Protein AF-A0A8S2WA42-F1 (afdb_monomer_lite)

Radius of gyration: 21.78 Å; chains: 1; bounding box: 53×64×50 Å

Foldseek 3Di:
DDQDLPQQWRWFKDDDPFDDWDQPPPVPASARARAETEGECEECMETEGEYQEAEYENYECYEYQYFYLDAYEYENAAEYEWEHQQKAWPCPLVNCVSNVHQLQRGQRPRYHYLHQDPPDGRYDYDDPVDWSCVSGNDDPPPVCVNGPMDGDQLRGSRHGACAVVDDCPDLFKKKKKFFDDPCRVVLVSQLQVQLVVDQKGWHGKDKDQDAPVLCCQQVNPPCVVNVRSVVGIMIMIMIDDVCSQVSSVVSSVVCCVPPVPPGDMDMDDDRVSRVSNVCSVVVVVVVVVVLVVVVVVVVVDPDDPPPDDPVNVCSVVVDPPVQPDDDDDDSVVVVVVVVVVVVVVVVVVVSVD

Structure (mmCIF, N/CA/C/O backbone):
data_AF-A0A8S2WA42-F1
#
_entry.id   AF-A0A8S2WA42-F1
#
loop_
_atom_site.group_PDB
_atom_site.id
_atom_site.type_symbol
_atom_site.label_atom_id
_atom_site.label_alt_id
_atom_site.label_comp_id
_atom_site.label_asym_id
_atom_site.label_entity_id
_atom_site.label_seq_id
_atom_site.pdbx_PDB_ins_code
_atom_site.Cartn_x
_atom_site.Cartn_y
_atom_site.Cartn_z
_atom_site.occupancy
_atom_site.B_iso_or_equiv
_atom_site.auth_seq_id
_atom_site.auth_comp_id
_atom_site.auth_asym_id
_atom_site.auth_atom_id
_atom_site.pdbx_PDB_model_num
ATOM 1 N N . MET A 1 1 ? 12.631 -15.811 -21.461 1.00 35.31 1 MET A N 1
ATOM 2 C CA . MET A 1 1 ? 12.036 -15.637 -20.107 1.00 35.31 1 MET A CA 1
ATOM 3 C C . MET A 1 1 ? 12.932 -16.311 -19.083 1.00 35.31 1 MET A C 1
ATOM 5 O O . MET A 1 1 ? 12.825 -17.511 -18.860 1.00 35.31 1 MET A O 1
ATOM 9 N N . ILE A 1 2 ? 13.858 -15.551 -18.504 1.00 36.16 2 ILE A N 1
ATOM 10 C CA . ILE A 1 2 ? 14.691 -16.031 -17.404 1.00 36.16 2 ILE A CA 1
ATOM 11 C C . ILE A 1 2 ? 13.979 -15.647 -16.111 1.00 36.16 2 ILE A C 1
ATOM 13 O O . ILE A 1 2 ? 14.028 -14.498 -15.686 1.00 36.16 2 ILE A O 1
ATOM 17 N N . VAL A 1 3 ? 13.330 -16.615 -15.476 1.00 37.03 3 VAL A N 1
ATOM 18 C CA . VAL A 1 3 ? 12.866 -16.462 -14.098 1.00 37.03 3 VAL A CA 1
ATOM 19 C C . VAL A 1 3 ? 14.087 -16.658 -13.208 1.00 37.03 3 VAL A C 1
ATOM 21 O O . VAL A 1 3 ? 14.475 -17.786 -12.916 1.00 37.03 3 VAL A O 1
ATOM 24 N N . ARG A 1 4 ? 14.752 -15.573 -12.803 1.00 41.81 4 ARG A N 1
ATOM 25 C CA . ARG A 1 4 ? 15.670 -15.653 -11.661 1.00 41.81 4 ARG A CA 1
ATOM 26 C C . ARG A 1 4 ? 14.904 -15.256 -10.417 1.00 41.81 4 ARG A C 1
ATOM 28 O O . ARG A 1 4 ? 14.792 -14.078 -10.103 1.00 41.81 4 ARG A O 1
ATOM 35 N N . ILE A 1 5 ? 14.463 -16.264 -9.672 1.00 39.56 5 ILE A N 1
ATOM 36 C CA . ILE A 1 5 ? 14.218 -16.113 -8.240 1.00 39.56 5 ILE A CA 1
ATOM 37 C C . ILE A 1 5 ? 15.584 -15.805 -7.619 1.00 39.56 5 ILE A C 1
ATOM 39 O O . ILE A 1 5 ? 16.377 -16.705 -7.339 1.00 39.56 5 ILE A O 1
ATOM 43 N N . VAL A 1 6 ? 15.930 -14.523 -7.495 1.00 36.50 6 VAL A N 1
ATOM 44 C CA . VAL A 1 6 ? 17.153 -14.139 -6.794 1.00 36.50 6 VAL A CA 1
ATOM 45 C C . VAL A 1 6 ? 16.846 -14.179 -5.311 1.00 36.50 6 VAL A C 1
ATOM 47 O O . VAL A 1 6 ? 16.187 -13.289 -4.789 1.00 36.50 6 VAL A O 1
ATOM 50 N N . ALA A 1 7 ? 17.331 -15.238 -4.660 1.00 34.00 7 ALA A N 1
ATOM 51 C CA . ALA A 1 7 ? 17.423 -15.349 -3.209 1.00 34.00 7 ALA A CA 1
ATOM 52 C C . ALA A 1 7 ? 16.147 -14.887 -2.486 1.00 34.00 7 ALA A C 1
ATOM 54 O O . ALA A 1 7 ? 16.153 -13.916 -1.737 1.00 34.00 7 ALA A O 1
ATOM 55 N N . TYR A 1 8 ? 15.068 -15.639 -2.711 1.00 39.16 8 TYR A N 1
ATOM 56 C CA . TYR A 1 8 ? 13.851 -15.631 -1.906 1.00 39.16 8 TYR A CA 1
ATOM 57 C C . TYR A 1 8 ? 12.939 -14.385 -2.025 1.00 39.16 8 TYR A C 1
ATOM 59 O O . TYR A 1 8 ? 11.779 -14.463 -1.629 1.00 39.16 8 TYR A O 1
ATOM 67 N N . SER A 1 9 ? 13.376 -13.285 -2.644 1.00 46.16 9 SER A N 1
ATOM 68 C CA . SER A 1 9 ? 12.475 -12.228 -3.123 1.00 46.16 9 SER A CA 1
ATOM 69 C C . SER A 1 9 ? 11.965 -12.631 -4.499 1.00 46.16 9 SER A C 1
ATOM 71 O O . SER A 1 9 ? 12.775 -12.827 -5.410 1.00 46.16 9 SER A O 1
ATOM 73 N N . LEU A 1 10 ? 10.652 -12.756 -4.696 1.00 52.00 10 LEU A N 1
ATOM 74 C CA . LEU A 1 10 ? 10.143 -12.941 -6.048 1.00 52.00 10 LEU A CA 1
ATOM 75 C C . LEU A 1 10 ? 10.387 -11.656 -6.854 1.00 52.00 10 LEU A C 1
ATOM 77 O O . LEU A 1 10 ? 9.650 -10.686 -6.728 1.00 52.00 10 LEU A O 1
ATOM 81 N N . VAL A 1 11 ? 11.441 -11.679 -7.667 1.00 53.75 11 VAL A N 1
ATOM 82 C CA . VAL A 1 11 ? 11.738 -10.714 -8.726 1.00 53.75 11 VAL A CA 1
ATOM 83 C C . VAL A 1 11 ? 11.508 -11.448 -10.033 1.00 53.75 11 VAL A C 1
ATOM 85 O O . VAL A 1 11 ? 12.395 -12.109 -10.569 1.00 53.75 11 VAL A O 1
ATOM 88 N N . LEU A 1 12 ? 10.279 -11.391 -10.523 1.00 54.62 12 LEU A N 1
ATOM 89 C CA . LEU A 1 12 ? 9.972 -11.891 -11.855 1.00 54.62 12 LEU A CA 1
ATOM 90 C C . LEU A 1 12 ? 10.395 -10.823 -12.874 1.00 54.62 12 LEU A C 1
ATOM 92 O O . LEU A 1 12 ? 10.088 -9.648 -12.678 1.00 54.62 12 LEU A O 1
ATOM 96 N N . TYR A 1 13 ? 11.093 -11.214 -13.945 1.00 51.69 13 TYR A N 1
ATOM 97 C CA . TYR A 1 13 ? 11.392 -10.308 -15.055 1.00 51.69 13 TYR A CA 1
ATOM 98 C C . TYR A 1 13 ? 11.460 -11.004 -16.417 1.00 51.69 13 TYR A C 1
ATOM 100 O O . TYR A 1 13 ? 11.729 -12.202 -16.523 1.00 51.69 13 TYR A O 1
ATOM 108 N N . THR A 1 14 ? 11.232 -10.230 -17.478 1.00 47.00 14 THR A N 1
ATOM 109 C CA . THR A 1 14 ? 11.401 -10.640 -18.881 1.00 47.00 14 THR A CA 1
ATOM 110 C C . THR A 1 14 ? 12.594 -9.924 -19.532 1.00 47.00 14 THR A C 1
ATOM 112 O O . THR A 1 14 ? 13.082 -8.910 -19.031 1.00 47.00 14 THR A O 1
ATOM 115 N N . GLU A 1 15 ? 13.118 -10.500 -20.620 1.00 43.81 15 GLU A N 1
ATOM 116 C CA . GLU A 1 15 ? 14.341 -10.062 -21.312 1.00 43.81 15 GLU A CA 1
ATOM 117 C C . GLU A 1 15 ? 14.133 -8.808 -22.176 1.00 43.81 15 GLU A C 1
ATOM 119 O O . GLU A 1 15 ? 13.466 -8.861 -23.207 1.00 43.81 15 GLU A O 1
ATOM 124 N N . GLY A 1 16 ? 14.825 -7.731 -21.808 1.00 48.16 16 GLY A N 1
ATOM 125 C CA . GLY A 1 16 ? 15.502 -6.847 -22.762 1.00 48.16 16 GLY A CA 1
ATOM 126 C C . GLY A 1 16 ? 17.019 -6.864 -22.513 1.00 48.16 16 GLY A C 1
ATOM 127 O O . GLY A 1 16 ? 17.498 -7.722 -21.766 1.00 48.16 16 GLY A O 1
ATOM 128 N N . GLU A 1 17 ? 17.796 -5.947 -23.113 1.00 46.78 17 GLU A N 1
ATOM 129 C CA . GLU A 1 17 ? 19.236 -5.788 -22.814 1.00 46.78 17 GLU A CA 1
ATOM 130 C C . GLU A 1 17 ? 19.432 -5.372 -21.342 1.00 46.78 17 GLU A C 1
ATOM 132 O O . GLU A 1 17 ? 19.481 -4.194 -21.000 1.00 46.78 17 GLU A O 1
ATOM 137 N N . GLN A 1 18 ? 19.509 -6.356 -20.450 1.00 51.97 18 GLN A N 1
ATOM 138 C CA . GLN A 1 18 ? 19.708 -6.173 -19.016 1.00 51.97 18 GLN A CA 1
ATOM 139 C C . GLN A 1 18 ? 21.200 -6.133 -18.708 1.00 51.97 18 GLN A C 1
ATOM 141 O O . GLN A 1 18 ? 21.892 -7.142 -18.873 1.00 51.97 18 GLN A O 1
ATOM 146 N N . ARG A 1 19 ? 21.711 -4.993 -18.227 1.00 46.75 19 ARG A N 1
ATOM 147 C CA . ARG A 1 19 ? 23.125 -4.891 -17.836 1.00 46.75 19 ARG A CA 1
ATOM 148 C C . ARG A 1 19 ? 23.352 -5.085 -16.333 1.00 46.75 19 ARG A C 1
ATOM 150 O O . ARG A 1 19 ? 24.326 -5.764 -16.001 1.00 46.75 19 ARG A O 1
ATOM 157 N N . ARG A 1 20 ? 22.505 -4.564 -15.416 1.00 50.00 20 ARG A N 1
ATOM 158 C CA . ARG A 1 20 ? 22.661 -4.753 -13.944 1.00 50.00 20 ARG A CA 1
ATOM 159 C C . ARG A 1 20 ? 21.362 -4.608 -13.116 1.00 50.00 20 ARG A C 1
ATOM 161 O O . ARG A 1 20 ? 20.963 -3.496 -12.779 1.00 50.00 20 ARG A O 1
ATOM 168 N N . LEU A 1 21 ? 20.820 -5.729 -12.626 1.00 50.81 21 LEU A N 1
ATOM 169 C CA . LEU A 1 21 ? 19.994 -5.780 -11.405 1.00 50.81 21 LEU A CA 1
ATOM 170 C C . LEU A 1 21 ? 20.924 -5.949 -10.201 1.00 50.81 21 LEU A C 1
ATOM 172 O O . LEU A 1 21 ? 21.633 -6.952 -10.090 1.00 50.81 21 LEU A O 1
ATOM 176 N N . LEU A 1 22 ? 20.963 -4.953 -9.319 1.00 48.44 22 LEU A N 1
ATOM 177 C CA . LEU A 1 22 ? 21.810 -4.994 -8.132 1.00 48.44 22 LEU A CA 1
ATOM 178 C C . LEU A 1 22 ? 20.950 -5.220 -6.901 1.00 48.44 22 LEU A C 1
ATOM 180 O O . LEU A 1 22 ? 20.253 -4.319 -6.439 1.00 48.44 22 LEU A O 1
ATOM 184 N N . PHE A 1 23 ? 21.082 -6.418 -6.349 1.00 52.69 23 PHE A N 1
ATOM 185 C CA . PHE A 1 23 ? 20.723 -6.717 -4.974 1.00 52.69 23 PHE A CA 1
ATOM 186 C C . PHE A 1 23 ? 21.987 -6.476 -4.150 1.00 52.69 23 PHE A C 1
ATOM 188 O O . PHE A 1 23 ? 22.946 -7.248 -4.291 1.00 52.69 23 PHE A O 1
ATOM 195 N N . PRO A 1 24 ? 22.081 -5.386 -3.365 1.00 42.88 24 PRO A N 1
ATOM 196 C CA . PRO A 1 24 ? 23.201 -5.217 -2.455 1.00 42.88 24 PRO A CA 1
ATOM 197 C C . PRO A 1 24 ? 23.292 -6.487 -1.605 1.00 42.88 24 PRO A C 1
ATOM 199 O O . PRO A 1 24 ? 22.313 -6.868 -0.969 1.00 42.88 24 PRO A O 1
ATOM 202 N N . LYS A 1 25 ? 24.434 -7.186 -1.642 1.00 38.66 25 LYS A N 1
ATOM 203 C CA . LYS A 1 25 ? 24.661 -8.343 -0.769 1.00 38.66 25 LYS A CA 1
ATOM 204 C C . LYS A 1 25 ? 24.660 -7.839 0.668 1.00 38.66 25 LYS A C 1
ATOM 206 O O . LYS A 1 25 ? 25.706 -7.406 1.149 1.00 38.66 25 LYS A O 1
ATOM 211 N N . ASP A 1 26 ? 23.531 -7.926 1.358 1.00 40.56 26 ASP A N 1
ATOM 212 C CA . ASP A 1 26 ? 23.558 -7.886 2.809 1.00 40.56 26 ASP A CA 1
ATOM 213 C C . ASP A 1 26 ? 24.079 -9.249 3.283 1.00 40.56 26 ASP A C 1
ATOM 215 O O . ASP A 1 26 ? 23.352 -10.233 3.358 1.00 40.56 26 ASP A O 1
ATOM 219 N N . ARG A 1 27 ? 25.397 -9.339 3.506 1.00 40.69 27 ARG A N 1
ATOM 220 C CA . ARG A 1 27 ? 26.067 -10.573 3.955 1.00 40.69 27 ARG A CA 1
ATOM 221 C C . ARG A 1 27 ? 25.730 -10.939 5.406 1.00 40.69 27 ARG A C 1
ATOM 223 O O . ARG A 1 27 ? 26.306 -11.893 5.917 1.00 40.69 27 ARG A O 1
ATOM 230 N N . THR A 1 28 ? 24.880 -10.167 6.086 1.00 39.28 28 THR A N 1
ATOM 231 C CA . THR A 1 28 ? 24.722 -10.248 7.545 1.00 39.28 28 THR A CA 1
ATOM 232 C C . THR A 1 28 ? 23.354 -10.727 8.015 1.00 39.28 28 THR A C 1
ATOM 234 O O . THR A 1 28 ? 23.181 -10.939 9.214 1.00 39.28 28 THR A O 1
ATOM 237 N N . ARG A 1 29 ? 22.377 -10.919 7.118 1.00 46.44 29 ARG A N 1
ATOM 238 C CA . ARG A 1 29 ? 21.022 -11.339 7.498 1.00 46.44 29 ARG A CA 1
ATOM 239 C C . ARG A 1 29 ? 20.480 -12.353 6.494 1.00 46.44 29 ARG A C 1
ATOM 241 O O . ARG A 1 29 ? 20.439 -12.053 5.306 1.00 46.44 29 ARG A O 1
ATOM 248 N N . ASP A 1 30 ? 20.006 -13.501 6.980 1.00 51.78 30 ASP A N 1
ATOM 249 C CA . ASP A 1 30 ? 19.190 -14.484 6.239 1.00 51.78 30 ASP A CA 1
ATOM 250 C C . ASP A 1 30 ? 17.802 -13.900 5.892 1.00 51.78 30 ASP A C 1
ATOM 252 O O . ASP A 1 30 ? 16.757 -14.466 6.208 1.00 51.78 30 ASP A O 1
ATOM 256 N N . LYS A 1 31 ? 17.764 -12.687 5.332 1.00 52.19 31 LYS A N 1
ATOM 257 C CA . LYS A 1 31 ? 16.533 -11.982 4.991 1.00 52.19 31 LYS A CA 1
ATOM 258 C C . LYS A 1 31 ? 16.174 -12.248 3.544 1.00 52.19 31 LYS A C 1
ATOM 260 O O . LYS A 1 31 ? 16.966 -12.051 2.629 1.00 52.19 31 LYS A O 1
ATOM 265 N N . THR A 1 32 ? 14.929 -12.654 3.383 1.00 60.91 32 THR A N 1
ATOM 266 C CA . THR A 1 32 ? 14.363 -13.108 2.128 1.00 60.91 32 THR A CA 1
ATOM 267 C C . THR A 1 32 ? 13.939 -11.960 1.203 1.00 60.91 32 THR A C 1
ATOM 269 O O . THR A 1 32 ? 14.062 -12.090 -0.011 1.00 60.91 32 THR A O 1
ATOM 272 N N . ILE A 1 33 ? 13.476 -10.823 1.741 1.00 64.62 33 ILE A N 1
ATOM 273 C CA . ILE A 1 33 ? 13.138 -9.633 0.938 1.00 64.62 33 ILE A CA 1
ATOM 274 C C . ILE A 1 33 ? 14.329 -8.678 0.865 1.00 64.62 33 ILE A C 1
ATOM 276 O 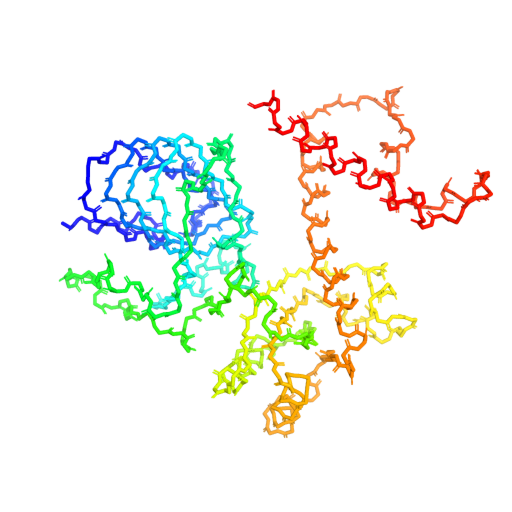O . ILE A 1 33 ? 14.911 -8.310 1.888 1.00 64.62 33 ILE A O 1
ATOM 280 N N . CYS A 1 34 ? 14.656 -8.232 -0.347 1.00 65.69 34 CYS A N 1
ATOM 281 C CA . CYS A 1 34 ? 15.698 -7.243 -0.583 1.00 65.69 34 CYS A CA 1
ATOM 282 C C . CYS A 1 34 ? 15.299 -5.872 -0.021 1.00 65.69 34 CYS A C 1
ATOM 284 O O . CYS A 1 34 ? 14.289 -5.286 -0.408 1.00 65.69 34 CYS A O 1
ATOM 286 N N . PHE A 1 35 ? 16.133 -5.322 0.863 1.00 72.50 35 PHE A N 1
ATOM 287 C CA . PHE A 1 35 ? 15.900 -4.008 1.464 1.00 72.50 35 PHE A CA 1
ATOM 288 C C . PHE A 1 35 ? 15.910 -2.891 0.408 1.00 72.50 35 PHE A C 1
ATOM 290 O O . PHE A 1 35 ? 14.975 -2.100 0.331 1.00 72.50 35 PHE A O 1
ATOM 297 N N . SER A 1 36 ? 16.918 -2.863 -0.465 1.00 76.81 36 SER A N 1
ATOM 298 C CA . SER A 1 36 ? 17.006 -1.892 -1.560 1.00 76.81 36 SER A CA 1
ATOM 299 C C . SER A 1 36 ? 17.150 -2.601 -2.899 1.00 76.81 36 SER A C 1
ATOM 301 O O . SER A 1 36 ? 17.953 -3.524 -3.030 1.00 76.81 36 SER A O 1
ATOM 303 N N . ILE A 1 37 ? 16.413 -2.128 -3.900 1.00 81.25 37 ILE A N 1
ATOM 304 C CA . ILE A 1 37 ? 16.483 -2.613 -5.279 1.00 81.25 37 ILE A CA 1
ATOM 305 C C . ILE A 1 37 ? 16.935 -1.469 -6.173 1.00 81.25 37 ILE A C 1
ATOM 307 O O . ILE A 1 37 ? 16.338 -0.391 -6.162 1.00 81.25 37 ILE A O 1
ATOM 311 N N . PHE A 1 38 ? 17.996 -1.725 -6.939 1.00 79.75 38 PHE A N 1
ATOM 312 C CA . PHE A 1 38 ? 18.547 -0.787 -7.908 1.00 79.75 38 PHE A CA 1
ATOM 313 C C . PHE A 1 38 ? 18.541 -1.422 -9.295 1.00 79.75 38 PHE A C 1
ATOM 315 O O . PHE A 1 38 ? 19.202 -2.444 -9.515 1.00 79.75 38 PHE A O 1
ATOM 322 N N . ILE A 1 39 ? 17.843 -0.783 -10.228 1.00 82.25 39 ILE A N 1
ATOM 323 C CA . ILE A 1 39 ? 17.824 -1.167 -11.642 1.00 82.25 39 ILE A CA 1
ATOM 324 C C . ILE A 1 39 ? 18.636 -0.140 -12.418 1.00 82.25 39 ILE A C 1
ATOM 326 O O . ILE A 1 39 ? 18.426 1.064 -12.256 1.00 82.25 39 ILE A O 1
ATOM 330 N N . ARG A 1 40 ? 19.600 -0.604 -13.216 1.00 83.38 40 ARG A N 1
ATOM 331 C CA . ARG A 1 40 ? 20.455 0.270 -14.022 1.00 83.38 40 ARG A CA 1
ATOM 332 C C . ARG A 1 40 ? 20.612 -0.237 -15.438 1.00 83.38 40 ARG A C 1
ATOM 334 O O . ARG A 1 40 ? 20.722 -1.448 -15.637 1.00 83.38 40 ARG A O 1
ATOM 341 N N . ASP A 1 41 ? 20.682 0.693 -16.387 1.00 82.25 41 ASP A N 1
ATOM 342 C CA . ASP A 1 41 ? 21.033 0.411 -17.782 1.00 82.25 41 ASP A CA 1
ATOM 343 C C . ASP A 1 41 ? 20.164 -0.721 -18.367 1.00 82.25 41 ASP A C 1
ATOM 345 O O . ASP A 1 41 ? 20.677 -1.739 -18.840 1.00 82.25 41 ASP A O 1
ATOM 349 N N . SER A 1 42 ? 18.843 -0.601 -18.211 1.00 80.25 42 SER A N 1
ATOM 350 C CA . SER A 1 42 ? 17.880 -1.677 -18.486 1.00 80.25 42 SER A CA 1
ATOM 351 C C . SER A 1 42 ? 16.740 -1.171 -19.368 1.00 80.25 42 SER A C 1
ATOM 353 O O . SER A 1 42 ? 16.153 -0.131 -19.090 1.00 80.25 42 SER A O 1
ATOM 355 N N . THR A 1 43 ? 16.417 -1.892 -20.439 1.00 85.25 43 THR A N 1
ATOM 356 C CA . THR A 1 43 ? 15.352 -1.512 -21.387 1.00 85.25 43 THR A CA 1
ATOM 357 C C . THR A 1 43 ? 14.387 -2.677 -21.595 1.00 85.25 43 THR A C 1
ATOM 359 O O . THR A 1 43 ? 14.838 -3.820 -21.568 1.00 85.25 43 THR A O 1
ATOM 362 N N . ASN A 1 44 ? 13.094 -2.423 -21.831 1.00 84.19 44 ASN A N 1
ATOM 363 C CA . ASN A 1 44 ? 12.072 -3.451 -22.110 1.00 84.19 44 ASN A CA 1
ATOM 364 C C . ASN A 1 44 ? 11.937 -4.492 -20.991 1.00 84.19 44 ASN A C 1
ATOM 366 O O . ASN A 1 44 ? 12.007 -5.701 -21.215 1.00 84.19 44 ASN A O 1
ATOM 370 N N . CYS A 1 45 ? 11.803 -4.012 -19.758 1.00 82.62 45 CYS A N 1
ATOM 371 C CA . CYS A 1 45 ? 11.810 -4.853 -18.567 1.00 82.62 45 CYS A CA 1
ATOM 372 C C . CYS A 1 45 ? 10.418 -4.927 -17.947 1.00 82.62 45 CYS A C 1
ATOM 374 O O . CYS A 1 45 ? 9.643 -3.976 -17.988 1.00 82.62 45 CYS A O 1
ATOM 376 N N . VAL A 1 46 ? 10.123 -6.043 -17.300 1.00 83.81 46 VAL A N 1
ATOM 377 C CA . VAL A 1 46 ? 8.986 -6.151 -16.387 1.00 83.81 46 VAL A CA 1
ATOM 378 C C . VAL A 1 46 ? 9.552 -6.573 -15.045 1.00 83.81 46 VAL A C 1
ATOM 380 O O . VAL A 1 46 ? 10.464 -7.391 -15.011 1.00 83.81 46 VAL A O 1
ATOM 383 N N . LEU A 1 47 ? 9.075 -5.990 -13.957 1.00 85.38 47 LEU A N 1
ATOM 384 C CA . LEU A 1 47 ? 9.499 -6.320 -12.608 1.00 85.38 47 LEU A CA 1
ATOM 385 C C . LEU A 1 47 ? 8.277 -6.396 -11.704 1.00 85.38 47 LEU A C 1
ATOM 387 O O . LEU A 1 47 ? 7.481 -5.468 -11.684 1.00 85.38 47 LEU A O 1
ATOM 391 N N . ALA A 1 48 ? 8.169 -7.453 -10.911 1.00 86.00 48 ALA A N 1
ATOM 392 C CA . ALA A 1 48 ? 7.305 -7.488 -9.736 1.00 86.00 48 ALA A CA 1
ATOM 393 C C . ALA A 1 48 ? 8.189 -7.627 -8.501 1.00 86.00 48 ALA A C 1
ATOM 395 O O . ALA A 1 48 ? 9.040 -8.512 -8.491 1.00 86.00 48 ALA A O 1
ATOM 396 N N . THR A 1 49 ? 8.060 -6.742 -7.506 1.00 86.31 49 THR A N 1
ATOM 397 C CA . THR A 1 49 ? 8.930 -6.799 -6.326 1.00 86.31 49 THR A CA 1
ATOM 398 C C . THR A 1 49 ? 8.395 -6.091 -5.084 1.00 86.31 49 THR A C 1
ATOM 400 O O . THR A 1 49 ? 7.679 -5.090 -5.150 1.00 86.31 49 THR A O 1
ATOM 403 N N . VAL A 1 50 ? 8.861 -6.575 -3.933 1.00 86.88 50 VAL A N 1
ATOM 404 C CA . VAL A 1 50 ? 8.762 -5.920 -2.626 1.00 86.88 50 VAL A CA 1
ATOM 405 C C . VAL A 1 50 ? 10.135 -5.382 -2.241 1.00 86.88 50 VAL A C 1
ATOM 407 O O . VAL A 1 50 ? 11.132 -6.084 -2.410 1.00 86.88 50 VAL A O 1
ATOM 410 N N . CYS A 1 51 ? 10.207 -4.163 -1.716 1.00 85.62 51 CYS A N 1
ATOM 411 C CA . CYS A 1 51 ? 11.430 -3.636 -1.116 1.00 85.62 51 CYS A CA 1
ATOM 412 C C . CYS A 1 51 ? 11.146 -2.506 -0.123 1.00 85.62 51 CYS A C 1
ATOM 414 O O . CYS A 1 51 ? 10.040 -1.974 -0.029 1.00 85.62 51 CYS A O 1
ATOM 416 N N . GLN A 1 52 ? 12.170 -2.110 0.630 1.00 84.56 52 GLN A N 1
ATOM 417 C CA . GLN A 1 52 ? 12.107 -0.887 1.420 1.00 84.56 52 GLN A CA 1
ATOM 418 C C . GLN A 1 52 ? 12.425 0.348 0.578 1.00 84.56 52 GLN A C 1
ATOM 420 O O . GLN A 1 52 ? 11.768 1.370 0.754 1.00 84.56 52 GLN A O 1
ATOM 425 N N . GLN A 1 53 ? 13.406 0.254 -0.323 1.00 85.00 53 GLN A N 1
ATOM 426 C CA . GLN A 1 53 ? 13.813 1.331 -1.222 1.00 85.00 53 GLN A CA 1
ATOM 427 C C . GLN A 1 53 ? 13.873 0.836 -2.665 1.00 85.00 53 GLN A C 1
ATOM 429 O O . GLN A 1 53 ? 14.479 -0.198 -2.957 1.00 85.00 53 GLN A O 1
ATOM 434 N N . PHE A 1 54 ? 13.310 1.618 -3.578 1.00 88.88 54 PHE A N 1
ATOM 435 C CA . PHE A 1 54 ? 13.340 1.344 -5.008 1.00 88.88 54 PHE A CA 1
ATOM 436 C C . PHE A 1 54 ? 14.018 2.490 -5.748 1.00 88.88 54 PHE A C 1
ATOM 438 O O . PHE A 1 54 ? 13.632 3.646 -5.566 1.00 88.88 54 PHE A O 1
ATOM 445 N N . ARG A 1 55 ? 15.023 2.175 -6.571 1.00 91.38 55 ARG A N 1
ATOM 446 C CA . ARG A 1 55 ? 15.707 3.159 -7.414 1.00 91.38 55 ARG A CA 1
ATOM 447 C C . ARG A 1 55 ? 15.936 2.635 -8.825 1.00 91.38 55 ARG A C 1
ATOM 449 O O . ARG A 1 55 ? 16.412 1.511 -8.998 1.00 91.38 55 ARG A O 1
ATOM 456 N N . THR A 1 56 ? 15.699 3.478 -9.823 1.00 88.94 56 THR A N 1
ATOM 457 C CA . THR A 1 56 ? 16.106 3.213 -11.209 1.00 88.94 56 THR A CA 1
ATOM 458 C C . THR A 1 56 ? 17.024 4.305 -11.719 1.00 88.94 56 THR A C 1
ATOM 460 O O . THR A 1 56 ? 16.839 5.478 -11.396 1.00 88.94 56 THR A O 1
ATOM 463 N N . ARG A 1 57 ? 17.989 3.923 -12.556 1.00 90.19 57 ARG A N 1
ATOM 464 C CA . ARG A 1 57 ? 18.760 4.867 -13.361 1.00 90.19 57 ARG A CA 1
ATOM 465 C C . ARG A 1 57 ? 18.945 4.345 -14.773 1.00 90.19 57 ARG A C 1
ATOM 467 O O . ARG A 1 57 ? 19.151 3.146 -14.941 1.00 90.19 57 ARG A O 1
ATOM 474 N N . ASP A 1 58 ? 18.895 5.216 -15.772 1.00 88.50 58 ASP A N 1
ATOM 475 C CA . ASP A 1 58 ? 19.190 4.841 -17.161 1.00 88.50 58 ASP A CA 1
ATOM 476 C C . ASP A 1 58 ? 18.289 3.686 -17.664 1.00 88.50 58 ASP A C 1
ATOM 478 O O . ASP A 1 58 ? 18.745 2.770 -18.351 1.00 88.50 58 ASP A O 1
ATOM 482 N N . CYS A 1 59 ? 17.008 3.683 -17.264 1.00 88.50 59 CYS A N 1
ATOM 483 C CA . CYS A 1 59 ? 16.041 2.635 -17.608 1.00 88.50 59 CYS A CA 1
ATOM 484 C C . CYS A 1 59 ? 15.006 3.104 -18.640 1.00 88.50 59 CYS A C 1
ATOM 486 O O . CYS A 1 59 ? 14.606 4.269 -18.637 1.00 88.50 59 CYS A O 1
ATOM 488 N N . ARG A 1 60 ? 14.545 2.210 -19.520 1.00 91.81 60 ARG A N 1
ATOM 489 C CA . ARG A 1 60 ? 13.555 2.532 -20.563 1.00 91.81 60 ARG A CA 1
ATOM 490 C C . ARG A 1 60 ? 12.487 1.454 -20.706 1.00 91.81 60 ARG A C 1
ATOM 492 O O . ARG A 1 60 ? 12.771 0.278 -20.484 1.00 91.81 60 ARG A O 1
ATOM 499 N N . ASP A 1 61 ? 11.270 1.852 -21.065 1.00 91.88 61 ASP A N 1
ATOM 500 C CA . ASP A 1 61 ? 10.179 0.939 -21.447 1.00 91.88 61 ASP A CA 1
ATOM 501 C C . ASP A 1 61 ? 9.965 -0.187 -20.418 1.00 91.88 61 ASP A C 1
ATOM 503 O O . ASP A 1 61 ? 10.037 -1.376 -20.729 1.00 91.88 61 ASP A O 1
ATOM 507 N N . THR A 1 62 ? 9.807 0.183 -19.144 1.00 88.94 62 THR A N 1
ATOM 508 C CA . THR A 1 62 ? 9.838 -0.774 -18.028 1.00 88.94 62 THR A CA 1
ATOM 509 C C . THR A 1 62 ? 8.552 -0.739 -17.210 1.00 88.94 62 THR A C 1
ATOM 511 O O . THR A 1 62 ? 8.145 0.324 -16.747 1.00 88.94 62 THR A O 1
ATOM 514 N N . HIS A 1 63 ? 7.947 -1.908 -16.992 1.00 91.31 63 HIS A N 1
ATOM 515 C CA . HIS A 1 63 ? 6.799 -2.095 -16.102 1.00 91.31 63 HIS A CA 1
ATOM 516 C C . HIS A 1 63 ? 7.292 -2.551 -14.725 1.00 91.31 63 HIS A C 1
ATOM 518 O O . HIS A 1 63 ? 8.112 -3.462 -14.629 1.00 91.31 63 HIS A O 1
ATOM 524 N N . VAL A 1 64 ? 6.801 -1.930 -13.658 1.00 92.62 64 VAL A N 1
ATOM 525 C CA . VAL A 1 64 ? 7.194 -2.201 -12.274 1.00 92.62 64 VAL A CA 1
ATOM 526 C C . VAL A 1 64 ? 5.946 -2.344 -11.406 1.00 92.62 64 VAL A C 1
ATOM 528 O O . VAL A 1 64 ? 5.309 -1.361 -11.046 1.00 92.62 64 VAL A O 1
ATOM 531 N N . TYR A 1 65 ? 5.627 -3.570 -11.017 1.00 9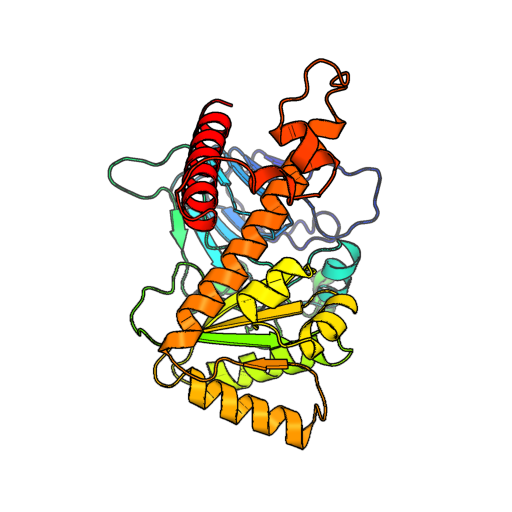2.81 65 TYR A N 1
ATOM 532 C CA . TYR A 1 65 ? 4.655 -3.888 -9.979 1.00 92.81 65 TYR A CA 1
ATOM 533 C C . TYR A 1 65 ? 5.348 -3.848 -8.623 1.00 92.81 65 TYR A C 1
ATOM 535 O O . TYR A 1 65 ? 6.220 -4.671 -8.333 1.00 92.81 65 TYR A O 1
ATOM 543 N N . LEU A 1 66 ? 5.004 -2.860 -7.803 1.00 93.75 66 LEU A N 1
ATOM 544 C CA . LEU A 1 66 ? 5.815 -2.482 -6.654 1.00 93.75 66 LEU A CA 1
ATOM 545 C C . LEU A 1 66 ? 5.029 -2.533 -5.341 1.00 93.75 66 LEU A C 1
ATOM 547 O O . LEU A 1 66 ? 3.900 -2.055 -5.242 1.00 93.75 66 LEU A O 1
ATOM 551 N N . SER A 1 67 ? 5.674 -3.075 -4.311 1.00 93.50 67 SER A N 1
ATOM 552 C CA . SER A 1 67 ? 5.373 -2.776 -2.913 1.00 93.50 67 SER A CA 1
ATOM 553 C C . SER A 1 67 ? 6.607 -2.137 -2.282 1.00 93.50 67 SER A C 1
ATOM 555 O O . SER A 1 67 ? 7.589 -2.832 -2.021 1.00 93.50 67 SER A O 1
ATOM 557 N N . CYS A 1 68 ? 6.579 -0.819 -2.055 1.00 92.62 68 CYS A N 1
ATOM 558 C CA . CYS A 1 68 ? 7.747 -0.071 -1.572 1.00 92.62 68 CYS A CA 1
ATOM 559 C C . CYS A 1 68 ? 7.449 0.721 -0.297 1.00 92.62 68 CYS A C 1
ATOM 561 O O . CYS A 1 68 ? 6.570 1.586 -0.279 1.00 92.62 68 CYS A O 1
ATOM 563 N N . ALA A 1 69 ? 8.212 0.461 0.767 1.00 90.31 69 ALA A N 1
ATOM 564 C CA . ALA A 1 69 ? 7.994 1.112 2.060 1.00 90.31 69 ALA A CA 1
ATOM 565 C C . ALA A 1 69 ? 8.381 2.604 2.074 1.00 90.31 69 ALA A C 1
ATOM 567 O O . ALA A 1 69 ? 7.812 3.368 2.858 1.00 90.31 69 ALA A O 1
ATOM 568 N N . SER A 1 70 ? 9.308 3.031 1.208 1.00 88.38 70 SER A N 1
ATOM 569 C CA . SER A 1 70 ? 9.668 4.439 0.986 1.00 88.38 70 SER A CA 1
ATOM 570 C C . SER A 1 70 ? 9.171 4.965 -0.362 1.00 88.38 70 SER A C 1
ATOM 572 O O . SER A 1 70 ? 8.676 4.205 -1.190 1.00 88.38 70 SER A O 1
ATOM 574 N N . GLN A 1 71 ? 9.361 6.265 -0.606 1.00 92.38 71 GLN A N 1
ATOM 575 C CA . GLN A 1 71 ? 9.146 6.877 -1.917 1.00 92.38 71 GLN A CA 1
ATOM 576 C C . GLN A 1 71 ? 10.073 6.228 -2.972 1.00 92.38 71 GLN A C 1
ATOM 578 O O . GLN A 1 71 ? 11.291 6.221 -2.755 1.00 92.38 71 GLN A O 1
ATOM 583 N N . PRO A 1 72 ? 9.547 5.648 -4.068 1.00 94.38 72 PRO A N 1
ATOM 584 C CA . PRO A 1 72 ? 10.360 5.154 -5.178 1.00 94.38 72 PRO A CA 1
ATOM 585 C C . PRO A 1 72 ? 11.020 6.303 -5.948 1.00 94.38 72 PRO A C 1
ATOM 587 O O . PRO A 1 72 ? 10.425 7.368 -6.111 1.00 94.38 72 PRO A O 1
ATOM 590 N N . ILE A 1 73 ? 12.238 6.078 -6.439 1.00 94.31 73 ILE A N 1
ATOM 591 C CA . ILE A 1 73 ? 13.054 7.093 -7.115 1.00 94.31 73 ILE A CA 1
ATOM 592 C C . ILE A 1 73 ? 13.399 6.642 -8.535 1.00 94.31 73 ILE A C 1
ATOM 594 O O . ILE A 1 73 ? 13.824 5.503 -8.738 1.00 94.31 73 ILE A O 1
ATOM 598 N N . ILE A 1 74 ? 13.294 7.557 -9.496 1.00 94.19 74 ILE A N 1
ATOM 599 C CA . ILE A 1 74 ? 13.756 7.367 -10.873 1.00 94.19 74 ILE A CA 1
ATOM 600 C C . ILE A 1 74 ? 14.702 8.503 -11.280 1.00 94.19 74 ILE A C 1
ATOM 602 O O . ILE A 1 74 ? 14.579 9.635 -10.810 1.00 94.19 74 ILE A O 1
ATOM 606 N N . GLU A 1 75 ? 15.653 8.193 -12.154 1.00 93.31 75 GLU A N 1
ATOM 607 C CA . GLU A 1 75 ? 16.640 9.141 -12.677 1.00 93.31 75 GLU A CA 1
ATOM 608 C C . GLU A 1 75 ? 17.057 8.721 -14.096 1.00 93.31 75 GLU A C 1
ATOM 610 O O . GLU A 1 75 ? 17.220 7.532 -14.380 1.00 93.31 75 GLU A O 1
ATOM 615 N N . SER A 1 76 ? 17.219 9.671 -15.014 1.00 94.06 76 SER A N 1
ATOM 616 C CA . SER A 1 76 ? 17.646 9.463 -16.410 1.00 94.06 76 SER A CA 1
ATOM 617 C C . SER A 1 76 ? 16.899 8.323 -17.124 1.00 94.06 76 SER A C 1
ATOM 619 O O . SER A 1 76 ? 17.446 7.617 -17.970 1.00 94.06 76 SER A O 1
ATOM 621 N N . SER A 1 77 ? 15.638 8.104 -16.753 1.00 93.94 77 SER A N 1
ATOM 622 C CA . SER A 1 77 ? 14.818 6.971 -17.188 1.00 93.94 77 SER A CA 1
ATOM 623 C C . SER A 1 77 ? 13.580 7.473 -17.924 1.00 93.94 77 SER A C 1
ATOM 625 O O . SER A 1 77 ? 13.162 8.594 -17.679 1.00 93.94 77 SER A O 1
ATOM 627 N N . HIS A 1 78 ? 13.010 6.681 -18.834 1.00 94.44 78 HIS A N 1
ATOM 628 C CA . HIS A 1 78 ? 11.898 7.118 -19.690 1.00 94.44 78 HIS A CA 1
ATOM 629 C C . HIS A 1 78 ? 10.885 5.992 -19.925 1.00 94.44 78 HIS A C 1
ATOM 631 O O . HIS A 1 78 ? 11.261 4.825 -20.013 1.00 94.44 78 HIS A O 1
ATOM 637 N N . ASN A 1 79 ? 9.606 6.347 -20.080 1.00 95.06 79 ASN A N 1
ATOM 638 C CA . ASN A 1 79 ? 8.503 5.401 -20.291 1.00 95.06 79 ASN A CA 1
ATOM 639 C C . ASN A 1 79 ? 8.460 4.277 -19.234 1.00 95.06 79 ASN A C 1
ATOM 641 O O . ASN A 1 79 ? 8.384 3.087 -19.546 1.00 95.06 79 ASN A O 1
ATOM 645 N N . LEU A 1 80 ? 8.560 4.665 -17.961 1.00 95.56 80 LEU A N 1
ATOM 646 C CA . LEU A 1 80 ? 8.360 3.751 -16.842 1.00 95.56 80 LEU A CA 1
ATOM 647 C C . LEU A 1 80 ? 6.872 3.652 -16.494 1.00 95.56 80 LEU A C 1
ATOM 649 O O . LEU A 1 80 ? 6.127 4.628 -16.553 1.00 95.56 80 LEU A O 1
ATOM 653 N N . LYS A 1 81 ? 6.427 2.469 -16.098 1.00 95.81 81 LYS A N 1
ATOM 654 C CA . LYS A 1 81 ? 5.036 2.187 -15.755 1.00 95.81 81 LYS A CA 1
ATOM 655 C C . LYS A 1 81 ? 4.990 1.508 -14.402 1.00 95.81 81 LYS A C 1
ATOM 657 O O . LYS A 1 81 ? 5.548 0.428 -14.255 1.00 95.81 81 LYS A O 1
ATOM 662 N N . PHE A 1 82 ? 4.360 2.132 -13.416 1.00 96.56 82 PHE A N 1
ATOM 663 C CA . PHE A 1 82 ? 4.286 1.599 -12.057 1.00 96.56 82 PHE A CA 1
ATOM 664 C C . PHE A 1 82 ? 2.886 1.084 -11.759 1.00 96.56 82 PHE A C 1
ATOM 666 O O . PHE A 1 82 ? 1.928 1.798 -12.010 1.00 96.56 82 PHE A O 1
ATOM 673 N N . GLY A 1 83 ? 2.765 -0.114 -11.199 1.00 95.50 83 GLY A N 1
ATOM 674 C CA . GLY A 1 83 ? 1.511 -0.678 -10.702 1.00 95.50 83 GLY A CA 1
ATOM 675 C C . GLY A 1 83 ? 1.632 -1.084 -9.235 1.00 95.50 83 GLY A C 1
ATOM 676 O O . GLY A 1 83 ? 2.732 -1.364 -8.747 1.00 95.50 83 GLY A O 1
ATOM 677 N N . CYS A 1 84 ? 0.507 -1.138 -8.521 1.00 95.38 84 CYS A N 1
ATOM 678 C CA . CYS A 1 84 ? 0.479 -1.730 -7.186 1.00 95.38 84 CYS A CA 1
ATOM 679 C C . CYS A 1 84 ? 0.809 -3.221 -7.298 1.00 95.38 84 CYS A C 1
ATOM 681 O O . CYS A 1 84 ? 0.195 -3.927 -8.095 1.00 95.38 84 CYS A O 1
ATOM 683 N N . LEU A 1 85 ? 1.756 -3.724 -6.504 1.00 92.56 85 LEU A N 1
ATOM 684 C CA . LEU A 1 85 ? 1.991 -5.164 -6.448 1.00 92.56 85 LEU A CA 1
ATOM 685 C C . LEU A 1 85 ? 0.810 -5.859 -5.764 1.00 92.56 85 LEU A C 1
ATOM 687 O O . LEU A 1 85 ? 0.623 -5.724 -4.554 1.00 92.56 85 LEU A O 1
ATOM 691 N N . THR A 1 86 ? 0.063 -6.638 -6.541 1.00 90.00 86 THR A N 1
ATOM 692 C CA . THR A 1 86 ? -0.983 -7.539 -6.055 1.00 90.00 86 THR A CA 1
ATOM 693 C C . THR A 1 86 ? -0.595 -8.960 -6.389 1.00 90.00 86 THR A C 1
ATOM 695 O O . THR A 1 86 ? -0.717 -9.410 -7.526 1.00 90.00 86 THR A O 1
ATOM 698 N N . LEU A 1 87 ? -0.016 -9.631 -5.403 1.00 86.56 87 LEU A N 1
ATOM 699 C CA . LEU A 1 87 ? 0.535 -10.958 -5.578 1.00 86.56 87 LEU A CA 1
ATOM 700 C C . LEU A 1 87 ? 0.503 -11.713 -4.253 1.00 86.56 87 LEU A C 1
ATOM 702 O O . LEU A 1 87 ? 0.755 -11.152 -3.182 1.00 86.56 87 LEU A O 1
ATOM 706 N N . ASN A 1 88 ? 0.248 -13.009 -4.341 1.00 87.50 88 ASN A N 1
ATOM 707 C CA . ASN A 1 88 ? 0.389 -13.937 -3.241 1.00 87.50 88 ASN A CA 1
ATOM 708 C C . ASN A 1 88 ? 1.091 -15.213 -3.706 1.00 87.50 88 ASN A C 1
ATOM 710 O O . ASN A 1 88 ? 0.919 -15.649 -4.840 1.00 87.50 88 ASN A O 1
ATOM 714 N N . TYR A 1 89 ? 1.877 -15.806 -2.818 1.00 86.19 89 TYR A N 1
ATOM 715 C CA . TYR A 1 89 ? 2.428 -17.147 -2.962 1.00 86.19 89 TYR A CA 1
ATOM 716 C C . TYR A 1 89 ? 2.762 -17.689 -1.576 1.00 86.19 89 TYR A C 1
ATOM 718 O O . TYR A 1 89 ? 2.900 -16.930 -0.606 1.00 86.19 89 TYR A O 1
ATOM 726 N N . ASP A 1 90 ? 2.912 -19.003 -1.483 1.00 82.56 90 ASP A N 1
ATOM 727 C CA . ASP A 1 90 ? 3.207 -19.670 -0.224 1.00 82.56 90 ASP A CA 1
ATOM 728 C C . ASP A 1 90 ? 4.502 -19.112 0.386 1.00 82.56 90 ASP A C 1
ATOM 730 O O . ASP A 1 90 ? 5.555 -19.065 -0.250 1.00 82.56 90 ASP A O 1
ATOM 734 N N . ASN A 1 91 ? 4.422 -18.706 1.655 1.00 83.31 91 ASN A N 1
ATOM 735 C CA . ASN A 1 91 ? 5.466 -18.042 2.448 1.00 83.31 91 ASN A CA 1
ATOM 736 C C . ASN A 1 91 ? 5.653 -16.529 2.226 1.00 83.31 91 ASN A C 1
ATOM 738 O O . ASN A 1 91 ? 6.349 -15.921 3.037 1.00 83.31 91 ASN A O 1
ATOM 742 N N . LEU A 1 92 ? 5.030 -15.861 1.241 1.00 84.50 92 LEU A N 1
ATOM 743 C CA . LEU A 1 92 ? 5.256 -14.415 1.022 1.00 84.50 92 LEU A CA 1
ATOM 744 C C . LEU A 1 92 ? 4.986 -13.573 2.287 1.00 84.50 92 LEU A C 1
ATOM 746 O O . LEU A 1 92 ? 5.786 -12.712 2.645 1.00 84.50 92 LEU A O 1
ATOM 750 N N . ALA A 1 93 ? 3.912 -13.852 3.030 1.00 88.62 93 ALA A N 1
ATOM 751 C CA . ALA A 1 93 ? 3.620 -13.149 4.285 1.00 88.62 93 ALA A CA 1
ATOM 752 C C . ALA A 1 93 ? 4.717 -13.335 5.358 1.00 88.62 93 ALA A C 1
ATOM 754 O O . ALA A 1 93 ? 5.086 -12.386 6.056 1.00 88.62 93 ALA A O 1
ATOM 755 N N . GLU A 1 94 ? 5.286 -14.538 5.471 1.00 86.06 94 GLU A N 1
ATOM 756 C CA . GLU A 1 94 ? 6.401 -14.819 6.387 1.00 86.06 94 GLU A CA 1
ATOM 757 C C . GLU A 1 94 ? 7.673 -14.088 5.959 1.00 86.06 94 GLU A C 1
ATOM 759 O O . GLU A 1 94 ? 8.449 -13.620 6.793 1.00 86.06 94 GLU A O 1
ATOM 764 N N . GLN A 1 95 ? 7.856 -13.919 4.654 1.00 83.12 95 GLN A N 1
ATOM 765 C CA . GLN A 1 95 ? 8.972 -13.183 4.088 1.00 83.12 95 GLN A CA 1
ATOM 766 C C . GLN A 1 95 ? 8.897 -11.686 4.413 1.00 83.12 95 GLN A C 1
ATOM 768 O O . GLN A 1 95 ? 9.907 -11.137 4.860 1.00 83.12 95 GLN A O 1
ATOM 773 N N . TYR A 1 96 ? 7.717 -11.054 4.315 1.00 87.44 96 TYR A N 1
ATOM 774 C CA . TYR A 1 96 ? 7.481 -9.684 4.816 1.00 87.44 96 TYR A CA 1
ATOM 775 C C . TYR A 1 96 ? 7.876 -9.558 6.290 1.00 87.44 96 TYR A C 1
ATOM 777 O O . TYR A 1 96 ? 8.644 -8.667 6.664 1.00 87.44 96 TYR A O 1
ATOM 785 N N . LYS A 1 97 ? 7.424 -10.508 7.118 1.00 87.38 97 LYS A N 1
ATOM 786 C CA . LYS A 1 97 ? 7.735 -10.548 8.551 1.00 87.38 97 LYS A CA 1
ATOM 787 C C . LYS A 1 97 ? 9.236 -10.698 8.816 1.00 87.38 97 LYS A C 1
ATOM 789 O O . LYS A 1 97 ? 9.782 -9.953 9.622 1.00 87.38 97 LYS A O 1
ATOM 794 N N . SER A 1 98 ? 9.917 -11.616 8.128 1.00 83.88 98 SER A N 1
ATOM 795 C CA . SER A 1 98 ? 11.370 -11.822 8.265 1.00 83.88 98 SER A CA 1
ATOM 796 C C . SER A 1 98 ? 12.172 -10.580 7.861 1.00 83.88 98 SER A C 1
ATOM 798 O O . SER A 1 98 ? 13.215 -10.273 8.442 1.00 83.88 98 SER A O 1
ATOM 800 N N . ALA A 1 99 ? 11.660 -9.831 6.883 1.00 79.19 99 ALA A N 1
ATOM 801 C CA . ALA A 1 99 ? 12.280 -8.621 6.380 1.00 79.19 99 ALA A CA 1
ATOM 802 C C . ALA A 1 99 ? 12.057 -7.408 7.286 1.00 79.19 99 ALA A C 1
ATOM 804 O O . ALA A 1 99 ? 12.838 -6.462 7.186 1.00 79.19 99 ALA A O 1
ATOM 805 N N . ASP A 1 100 ? 11.103 -7.477 8.217 1.00 86.25 100 ASP A N 1
ATOM 806 C CA . ASP A 1 100 ? 10.612 -6.341 9.006 1.00 86.25 100 ASP A CA 1
ATOM 807 C C . ASP A 1 100 ? 10.007 -5.241 8.112 1.00 86.25 100 ASP A C 1
ATOM 809 O O . ASP A 1 100 ? 10.220 -4.046 8.301 1.00 86.25 100 ASP A O 1
ATOM 813 N N . ILE A 1 101 ? 9.271 -5.666 7.079 1.00 87.12 101 ILE A N 1
ATOM 814 C CA . ILE A 1 101 ? 8.534 -4.787 6.170 1.00 87.12 101 ILE A CA 1
ATOM 815 C C . ILE A 1 101 ? 7.045 -5.020 6.407 1.00 87.12 101 ILE A C 1
ATOM 817 O O . ILE A 1 101 ? 6.561 -6.147 6.335 1.00 87.12 101 ILE A O 1
ATOM 821 N N . SER A 1 102 ? 6.303 -3.947 6.678 1.00 93.19 102 SER A N 1
ATOM 822 C CA . SER A 1 102 ? 4.849 -4.031 6.823 1.00 93.19 102 SER A CA 1
ATOM 823 C C . SER A 1 102 ? 4.174 -4.036 5.447 1.00 93.19 102 SER A C 1
ATOM 825 O O . SER A 1 102 ? 4.420 -3.111 4.669 1.00 93.19 102 SER A O 1
ATOM 827 N N . PRO A 1 103 ? 3.277 -4.996 5.143 1.00 94.50 103 PRO A N 1
ATOM 828 C CA . PRO A 1 103 ? 2.508 -4.989 3.895 1.00 94.50 103 PRO A CA 1
ATOM 829 C C . PRO A 1 103 ? 1.546 -3.799 3.794 1.00 94.50 103 PRO A C 1
ATOM 831 O O . PRO A 1 103 ? 1.094 -3.465 2.703 1.00 94.50 103 PRO A O 1
ATOM 834 N N . TRP A 1 104 ? 1.277 -3.141 4.925 1.00 96.94 104 TRP A N 1
ATOM 835 C CA . TRP A 1 104 ? 0.466 -1.932 5.036 1.00 96.94 104 TRP A CA 1
ATOM 836 C C . TRP A 1 104 ? 1.231 -0.654 4.668 1.00 96.94 104 TRP A C 1
ATOM 838 O O . TRP A 1 104 ? 0.623 0.408 4.604 1.00 96.94 104 TRP A O 1
ATOM 848 N N . ASN A 1 105 ? 2.546 -0.724 4.437 1.00 94.88 105 ASN A N 1
ATOM 849 C CA . ASN A 1 105 ? 3.370 0.416 4.035 1.00 94.88 105 ASN A CA 1
ATOM 850 C C . ASN A 1 105 ? 3.770 0.282 2.565 1.00 94.88 105 ASN A C 1
ATOM 852 O O . ASN A 1 105 ? 4.811 -0.294 2.253 1.00 94.88 105 ASN A O 1
ATOM 856 N N . ASN A 1 106 ? 2.953 0.841 1.672 1.00 94.88 106 ASN A N 1
ATOM 857 C CA . ASN A 1 106 ? 3.189 0.777 0.236 1.00 94.88 106 ASN A CA 1
ATOM 858 C C . ASN A 1 106 ? 3.009 2.145 -0.446 1.00 94.88 106 ASN A C 1
ATOM 860 O O . ASN A 1 106 ? 1.904 2.675 -0.505 1.00 94.88 106 ASN A O 1
ATOM 864 N N . ASN A 1 107 ? 4.094 2.689 -1.001 1.00 94.62 107 ASN A N 1
ATOM 865 C CA . ASN A 1 107 ? 4.145 3.983 -1.691 1.00 94.62 107 ASN A CA 1
ATOM 866 C C . ASN A 1 107 ? 4.393 3.819 -3.199 1.00 94.62 107 ASN A C 1
ATOM 868 O O . ASN A 1 107 ? 4.957 4.713 -3.828 1.00 94.62 107 ASN A O 1
ATOM 872 N N . TRP A 1 108 ? 4.012 2.674 -3.771 1.00 95.81 108 TRP A N 1
ATOM 873 C CA . TRP A 1 108 ? 4.288 2.285 -5.158 1.00 95.81 108 TRP A CA 1
ATOM 874 C C . TRP A 1 108 ? 4.012 3.371 -6.204 1.00 95.81 108 TRP A C 1
ATOM 876 O O . TRP A 1 108 ? 4.743 3.450 -7.181 1.00 95.81 108 TRP A O 1
ATOM 886 N N . GLY A 1 109 ? 2.978 4.194 -6.000 1.00 94.12 109 GLY A N 1
ATOM 887 C CA . GLY A 1 109 ? 2.556 5.228 -6.946 1.00 94.12 109 GLY A CA 1
ATOM 888 C C . GLY A 1 109 ? 3.105 6.629 -6.662 1.00 94.12 109 GLY A C 1
ATOM 889 O O . GLY A 1 109 ? 2.854 7.534 -7.447 1.00 94.12 109 GLY A O 1
ATOM 890 N N . ASN A 1 110 ? 3.831 6.845 -5.558 1.00 93.69 110 ASN A N 1
ATOM 891 C CA . ASN A 1 110 ? 4.388 8.153 -5.197 1.00 93.69 110 ASN A CA 1
ATOM 892 C C . ASN A 1 110 ? 5.826 8.293 -5.712 1.00 93.69 110 ASN A C 1
ATOM 894 O O . ASN A 1 110 ? 6.770 8.222 -4.933 1.00 93.69 110 ASN A O 1
ATOM 898 N N . ILE A 1 111 ? 6.007 8.441 -7.021 1.00 94.25 111 ILE A N 1
ATOM 899 C CA . ILE A 1 111 ? 7.338 8.410 -7.643 1.00 94.25 111 ILE A CA 1
ATOM 900 C C . ILE A 1 111 ? 8.020 9.782 -7.575 1.00 94.25 111 ILE A C 1
ATOM 902 O O . ILE A 1 111 ? 7.439 10.794 -7.975 1.00 94.25 111 ILE A O 1
ATOM 906 N N . HIS A 1 112 ? 9.278 9.804 -7.135 1.00 93.56 112 HIS A N 1
ATOM 907 C CA . HIS A 1 112 ? 10.165 10.957 -7.271 1.00 93.56 112 HIS A CA 1
ATOM 908 C C . HIS A 1 112 ? 11.056 10.811 -8.513 1.00 93.56 112 HIS A C 1
ATOM 910 O O . HIS A 1 112 ? 11.763 9.814 -8.650 1.00 93.56 112 HIS A O 1
ATOM 916 N N . ASP A 1 113 ? 11.036 11.805 -9.401 1.00 93.56 113 ASP A N 1
ATOM 917 C CA . ASP A 1 113 ? 11.828 11.834 -10.635 1.00 93.56 113 ASP A CA 1
ATOM 918 C C . ASP A 1 113 ? 12.875 12.951 -10.578 1.00 93.56 113 ASP A C 1
ATOM 920 O O . ASP A 1 113 ? 12.537 14.130 -10.700 1.00 93.56 113 ASP A O 1
ATOM 924 N N . PHE A 1 114 ? 14.146 12.576 -10.415 1.00 91.38 114 PHE A N 1
ATOM 925 C CA . PHE A 1 114 ? 15.272 13.520 -10.386 1.00 91.38 114 PHE A CA 1
ATOM 926 C C . PHE A 1 114 ? 15.513 14.211 -11.733 1.00 91.38 114 PHE A C 1
ATOM 928 O O . PHE A 1 114 ? 16.137 15.266 -11.795 1.00 91.38 114 PHE A O 1
ATOM 935 N N . THR A 1 115 ? 15.017 13.623 -12.818 1.00 90.50 115 THR A N 1
ATOM 936 C CA . THR A 1 115 ? 15.228 14.078 -14.197 1.00 90.50 115 THR A CA 1
ATOM 937 C C . THR A 1 115 ? 13.911 14.431 -14.874 1.00 90.50 115 THR A C 1
ATOM 939 O O . THR A 1 115 ? 13.736 14.196 -16.071 1.00 90.50 115 THR A O 1
ATOM 942 N N . SER A 1 116 ? 12.969 14.971 -14.097 1.00 85.00 116 SER A N 1
ATOM 943 C CA . SER A 1 116 ? 11.672 15.403 -14.616 1.00 85.00 116 SER A CA 1
ATOM 944 C C . SER A 1 116 ? 11.836 16.358 -15.803 1.00 85.00 116 SER A C 1
ATOM 946 O O . SER A 1 116 ? 12.702 17.235 -15.809 1.00 85.00 116 SER A O 1
ATOM 948 N N . VAL A 1 117 ? 11.010 16.161 -16.829 1.00 82.94 117 VAL A N 1
ATOM 949 C CA . VAL A 1 117 ? 11.017 16.973 -18.050 1.00 82.94 117 VAL A CA 1
ATOM 950 C C . VAL A 1 117 ? 9.929 18.055 -17.974 1.00 82.94 117 VAL A C 1
ATOM 952 O O . VAL A 1 117 ? 8.870 17.787 -17.408 1.00 82.94 117 VAL A O 1
ATOM 955 N N . PRO A 1 118 ? 10.142 19.261 -18.542 1.00 80.44 118 PRO A N 1
ATOM 956 C CA . PRO A 1 118 ? 9.174 20.360 -18.443 1.00 80.44 118 PRO A CA 1
ATOM 957 C C . PRO A 1 118 ? 7.771 20.031 -18.981 1.00 80.44 118 PRO A C 1
ATOM 959 O O . PRO A 1 118 ? 6.783 20.457 -18.392 1.00 80.44 118 PRO A O 1
ATOM 962 N N . ASP A 1 119 ? 7.689 19.237 -20.056 1.00 77.50 119 ASP A N 1
ATOM 963 C CA . ASP A 1 119 ? 6.450 19.000 -20.814 1.00 77.50 119 ASP A CA 1
ATOM 964 C C . ASP A 1 119 ? 5.950 17.544 -20.743 1.00 77.50 119 ASP A C 1
ATOM 966 O O . ASP A 1 119 ? 5.320 17.034 -21.671 1.00 77.50 119 ASP A O 1
ATOM 970 N N . GLY A 1 120 ? 6.228 16.829 -19.651 1.00 80.88 120 GLY A N 1
ATOM 971 C CA . GLY A 1 120 ? 5.763 15.451 -19.514 1.00 80.88 120 GLY A CA 1
ATOM 972 C C . GLY A 1 120 ? 6.179 14.766 -18.222 1.00 80.88 120 GLY A C 1
ATOM 973 O O . GLY A 1 120 ? 6.764 15.362 -17.323 1.00 80.88 120 GLY A O 1
ATOM 974 N N . LYS A 1 121 ? 5.871 13.472 -18.136 1.00 89.00 121 LYS A N 1
ATOM 975 C CA . LYS A 1 121 ? 6.373 12.595 -17.078 1.00 89.00 121 LYS A CA 1
ATOM 976 C C . LYS A 1 121 ? 7.172 11.465 -17.706 1.00 89.00 121 LYS A C 1
ATOM 978 O O . LYS A 1 121 ? 6.739 10.866 -18.686 1.00 89.00 121 LYS A O 1
ATOM 983 N N . ASN A 1 122 ? 8.295 11.123 -17.086 1.00 95.44 122 ASN A N 1
ATOM 984 C CA . ASN A 1 122 ? 9.077 9.948 -17.467 1.00 95.44 122 ASN A CA 1
ATOM 985 C C . ASN A 1 122 ? 8.441 8.628 -17.011 1.00 95.44 122 ASN A C 1
ATOM 987 O O . ASN A 1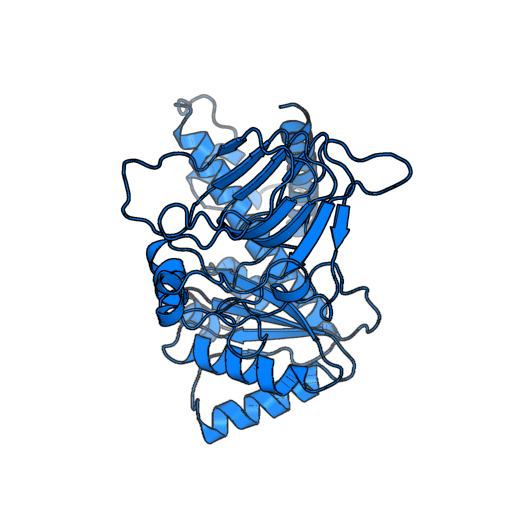 122 ? 8.919 7.549 -17.369 1.00 95.44 122 ASN A O 1
ATOM 991 N N . TYR A 1 123 ? 7.367 8.714 -16.224 1.00 96.00 123 TYR A N 1
ATOM 992 C CA . TYR A 1 123 ? 6.613 7.577 -15.737 1.00 96.00 123 TYR A CA 1
ATOM 993 C C . TYR A 1 123 ? 5.101 7.799 -15.832 1.00 96.00 123 TYR A C 1
ATOM 995 O O . TYR A 1 123 ? 4.608 8.926 -15.884 1.00 96.00 123 TYR A O 1
ATOM 1003 N N . SER A 1 124 ? 4.364 6.698 -15.784 1.00 95.62 124 SER A N 1
ATOM 1004 C CA . SER A 1 124 ? 2.912 6.652 -15.630 1.00 95.62 124 SER A CA 1
ATOM 1005 C C . SER A 1 124 ? 2.527 5.575 -14.614 1.00 95.62 124 SER A C 1
ATOM 1007 O O . SER A 1 124 ? 3.358 4.748 -14.228 1.00 95.62 124 SER A O 1
ATOM 1009 N N . LEU A 1 125 ? 1.283 5.620 -14.142 1.00 95.44 125 LEU A N 1
ATOM 1010 C CA . LEU A 1 125 ? 0.734 4.641 -13.208 1.00 95.44 125 LEU A CA 1
ATOM 1011 C C . LEU A 1 125 ? -0.239 3.721 -13.953 1.00 95.44 125 LEU A C 1
ATOM 1013 O O . LEU A 1 125 ? -1.033 4.200 -14.762 1.00 95.44 125 LEU A O 1
ATOM 1017 N N . LEU A 1 126 ? -0.158 2.425 -13.674 1.00 93.69 126 LEU A N 1
ATOM 1018 C CA . LEU A 1 126 ? -1.005 1.379 -14.232 1.00 93.69 126 LEU A CA 1
ATOM 1019 C C . LEU A 1 126 ? -2.284 1.257 -13.417 1.00 93.69 126 LEU A C 1
ATOM 1021 O O . LEU A 1 126 ? -2.238 1.261 -12.185 1.00 93.69 126 LEU A O 1
ATOM 1025 N N . ASP A 1 127 ? -3.413 1.143 -14.107 1.00 87.44 127 ASP A N 1
ATOM 1026 C CA . ASP A 1 127 ? -4.712 1.001 -13.463 1.00 87.44 127 ASP A CA 1
ATOM 1027 C C . ASP A 1 127 ? -4.897 -0.377 -12.793 1.00 87.44 127 ASP A C 1
ATOM 1029 O O . ASP A 1 127 ? -4.048 -1.265 -12.859 1.00 87.44 127 ASP A O 1
ATOM 1033 N N . LYS A 1 128 ? -6.030 -0.556 -12.102 1.00 82.88 128 LYS A N 1
ATOM 1034 C CA . LYS A 1 128 ? -6.374 -1.816 -11.423 1.00 82.88 128 LYS A CA 1
ATOM 1035 C C . LYS A 1 128 ? -6.581 -2.989 -12.391 1.00 82.88 128 LYS A C 1
ATOM 1037 O O . LYS A 1 128 ? -6.479 -4.136 -11.964 1.00 82.88 128 LYS A O 1
ATOM 1042 N N . ALA A 1 129 ? -6.947 -2.723 -13.645 1.00 79.06 129 ALA A N 1
ATOM 1043 C CA . ALA A 1 129 ? -7.234 -3.763 -14.628 1.00 79.06 129 ALA A CA 1
ATOM 1044 C C . ALA A 1 129 ? -5.945 -4.404 -15.168 1.00 79.06 129 ALA A C 1
ATOM 1046 O O . ALA A 1 129 ? -5.957 -5.572 -15.559 1.00 79.06 129 ALA A O 1
ATOM 1047 N N . GLU A 1 130 ? -4.830 -3.677 -15.138 1.00 82.12 130 GLU A N 1
ATOM 1048 C CA . GLU A 1 130 ? -3.525 -4.161 -15.584 1.00 82.12 130 GLU A CA 1
ATOM 1049 C C . GLU A 1 130 ? -2.827 -5.050 -14.536 1.00 82.12 130 GLU A C 1
ATOM 1051 O O . GLU A 1 130 ? -1.918 -4.629 -13.821 1.00 82.12 130 GLU A O 1
ATOM 1056 N N . SER A 1 131 ? -3.236 -6.320 -14.473 1.00 83.00 131 SER A N 1
ATOM 1057 C CA . SER A 1 131 ? -2.691 -7.340 -13.557 1.00 83.00 131 SER A CA 1
ATOM 1058 C C . SER A 1 131 ? -1.207 -7.676 -13.776 1.00 83.00 131 SER A C 1
ATOM 1060 O O . SER A 1 131 ? -0.664 -7.507 -14.872 1.00 83.00 131 SER A O 1
ATOM 1062 N N . VAL A 1 132 ? -0.554 -8.233 -12.747 1.00 82.75 132 VAL A N 1
ATOM 1063 C CA . VAL A 1 132 ? 0.846 -8.685 -12.827 1.00 82.75 132 VAL A CA 1
ATOM 1064 C C . VAL A 1 132 ? 1.016 -9.723 -13.940 1.00 82.75 132 VAL A C 1
ATOM 1066 O O . VAL A 1 132 ? 1.939 -9.602 -14.749 1.00 82.75 132 VAL A O 1
ATOM 1069 N N . PHE A 1 133 ? 0.119 -10.713 -14.044 1.00 85.94 133 PHE A N 1
ATOM 1070 C CA . PHE A 1 133 ? 0.265 -11.799 -15.017 1.00 85.94 133 PHE A CA 1
ATOM 1071 C C . PHE A 1 133 ? 0.035 -11.385 -16.471 1.00 85.94 133 PHE A C 1
ATOM 1073 O O . PHE A 1 133 ? 0.466 -12.111 -17.368 1.00 85.94 133 PHE A O 1
ATOM 1080 N N . GLN A 1 134 ? -0.546 -10.209 -16.732 1.00 85.44 134 GLN A N 1
ATOM 1081 C CA . GLN A 1 134 ? -0.631 -9.658 -18.088 1.00 85.44 134 GLN A CA 1
ATOM 1082 C C . GLN A 1 134 ? 0.757 -9.402 -18.690 1.00 85.44 134 GLN A C 1
ATOM 1084 O O . GLN A 1 134 ? 0.981 -9.661 -19.872 1.00 85.44 134 GLN A O 1
ATOM 1089 N N . HIS A 1 135 ? 1.691 -8.905 -17.879 1.00 80.38 135 HIS A N 1
ATOM 1090 C CA . HIS A 1 135 ? 3.055 -8.599 -18.315 1.00 80.38 135 HIS A CA 1
ATOM 1091 C C . HIS A 1 135 ? 4.067 -9.654 -17.853 1.00 80.38 135 HIS A C 1
ATOM 1093 O O . HIS A 1 135 ? 5.182 -9.716 -18.371 1.00 80.38 135 HIS A O 1
ATOM 1099 N N . LEU A 1 136 ? 3.692 -10.477 -16.871 1.00 78.50 136 LEU A N 1
ATOM 1100 C CA . LEU A 1 136 ? 4.607 -11.343 -16.147 1.00 78.50 136 LEU A CA 1
ATOM 1101 C C . LEU A 1 136 ? 3.941 -12.666 -15.748 1.00 78.50 136 LEU A C 1
ATOM 1103 O O . LEU A 1 136 ? 3.606 -12.860 -14.579 1.00 78.50 136 LEU A O 1
ATOM 1107 N N . PRO A 1 137 ? 3.716 -13.576 -16.709 1.00 78.19 137 PRO A N 1
ATOM 1108 C CA . PRO A 1 137 ? 2.994 -14.814 -16.453 1.00 78.19 137 PRO A CA 1
ATOM 1109 C C . PRO A 1 137 ? 3.734 -15.703 -15.448 1.00 78.19 137 PRO A C 1
ATOM 1111 O O . PRO A 1 137 ? 4.957 -15.625 -15.293 1.00 78.19 137 PRO A O 1
ATOM 1114 N N . VAL A 1 138 ? 2.978 -16.591 -14.796 1.00 74.88 138 VAL A N 1
ATOM 1115 C CA . VAL A 1 138 ? 3.522 -17.581 -13.859 1.00 74.88 138 VAL A CA 1
ATOM 1116 C C . VAL A 1 138 ? 4.681 -18.347 -14.518 1.00 74.88 138 VAL A C 1
ATOM 1118 O O . VAL A 1 138 ? 4.544 -18.797 -15.662 1.00 74.88 138 VAL A O 1
ATOM 1121 N N . PRO A 1 139 ? 5.820 -18.525 -13.820 1.00 71.31 139 PRO A N 1
ATOM 1122 C CA . PRO A 1 139 ? 6.923 -19.340 -14.307 1.00 71.31 139 PRO A CA 1
ATOM 1123 C C . PRO A 1 139 ? 6.460 -20.721 -14.781 1.00 71.31 139 PRO A C 1
ATOM 1125 O O . PRO A 1 139 ? 5.869 -21.478 -14.018 1.00 71.31 139 PRO A O 1
ATOM 1128 N N . ALA A 1 140 ? 6.792 -21.079 -16.024 1.00 71.38 140 ALA A N 1
ATOM 1129 C CA . ALA A 1 140 ? 6.508 -22.408 -16.573 1.00 71.38 140 ALA A CA 1
ATOM 1130 C C . ALA A 1 140 ? 7.407 -23.516 -15.983 1.00 71.38 140 ALA A C 1
ATOM 1132 O O . ALA A 1 140 ? 7.227 -24.690 -16.300 1.00 71.38 140 ALA A O 1
ATOM 1133 N N . ASP A 1 141 ? 8.393 -23.152 -15.155 1.00 72.44 141 ASP A N 1
ATOM 1134 C CA . ASP A 1 141 ? 9.299 -24.094 -14.507 1.00 72.44 141 ASP A CA 1
ATOM 1135 C C . ASP A 1 141 ? 8.529 -24.947 -13.476 1.00 72.44 141 ASP A C 1
ATOM 1137 O O . ASP A 1 141 ? 7.990 -24.394 -12.510 1.00 72.44 141 ASP A O 1
ATOM 1141 N N . PRO A 1 142 ? 8.493 -26.287 -13.622 1.00 74.50 142 PRO A N 1
ATOM 1142 C CA . PRO A 1 142 ? 7.799 -27.167 -12.684 1.00 74.50 142 PRO A CA 1
ATOM 1143 C C . PRO A 1 142 ? 8.279 -27.025 -11.236 1.00 74.50 142 PRO A C 1
ATOM 1145 O O . PRO A 1 142 ? 7.500 -27.266 -10.312 1.00 74.50 142 PRO A O 1
ATOM 1148 N N . SER A 1 143 ? 9.525 -26.593 -11.016 1.00 72.69 143 SER A N 1
ATOM 1149 C CA . SER A 1 143 ? 10.051 -26.316 -9.678 1.00 72.69 143 SER A CA 1
ATOM 1150 C C . SER A 1 143 ? 9.318 -25.176 -8.976 1.00 72.69 143 SER A C 1
ATOM 1152 O O . SER A 1 143 ? 9.342 -25.140 -7.757 1.00 72.69 143 SER A O 1
ATOM 1154 N N . CYS A 1 144 ? 8.615 -24.293 -9.691 1.00 68.06 144 CYS A N 1
ATOM 1155 C CA . CYS A 1 144 ? 7.845 -23.188 -9.112 1.00 68.06 144 CYS A CA 1
ATOM 1156 C C . CYS A 1 144 ? 6.385 -23.558 -8.798 1.00 68.06 144 CYS A C 1
ATOM 1158 O O . CYS A 1 144 ? 5.684 -22.773 -8.164 1.00 68.06 144 CYS A O 1
ATOM 1160 N N . SER A 1 145 ? 5.914 -24.741 -9.210 1.00 76.00 145 SER A N 1
ATOM 1161 C CA . SER A 1 145 ? 4.506 -25.153 -9.055 1.00 76.00 145 SER A CA 1
ATOM 1162 C C . SER A 1 145 ? 4.030 -25.167 -7.598 1.00 76.00 145 SER A C 1
ATOM 1164 O O . SER A 1 145 ? 2.903 -24.772 -7.313 1.00 76.00 145 SER A O 1
ATOM 1166 N N . HIS A 1 146 ? 4.908 -25.548 -6.668 1.00 77.00 146 HIS A N 1
ATOM 1167 C CA . HIS A 1 146 ? 4.616 -25.599 -5.235 1.00 77.00 146 HIS A CA 1
ATOM 1168 C C . HIS A 1 146 ? 4.430 -24.220 -4.582 1.00 77.00 146 HIS A C 1
ATOM 1170 O O . HIS A 1 146 ? 3.999 -24.161 -3.439 1.00 77.00 146 HIS A O 1
ATOM 1176 N N . LEU A 1 147 ? 4.773 -23.124 -5.271 1.00 75.38 147 LEU A N 1
ATOM 1177 C CA . LEU A 1 147 ? 4.658 -21.773 -4.721 1.00 75.38 147 LEU A CA 1
ATOM 1178 C C . LEU A 1 147 ? 3.214 -21.254 -4.737 1.00 75.38 147 LEU A C 1
ATOM 1180 O O . LEU A 1 147 ? 2.927 -20.291 -4.037 1.00 75.38 147 LEU A O 1
ATOM 1184 N N . ASN A 1 148 ? 2.307 -21.859 -5.517 1.00 84.44 148 ASN A N 1
ATOM 1185 C CA . ASN A 1 148 ? 0.897 -21.448 -5.591 1.00 84.44 148 ASN A CA 1
ATOM 1186 C C . ASN A 1 148 ? 0.713 -19.940 -5.874 1.00 84.44 148 ASN A C 1
ATOM 1188 O O . ASN A 1 148 ? -0.078 -19.264 -5.217 1.00 84.44 148 ASN A O 1
ATOM 1192 N N . ILE A 1 149 ? 1.466 -19.411 -6.846 1.00 83.38 149 ILE A N 1
ATOM 1193 C CA . ILE A 1 149 ? 1.493 -17.977 -7.170 1.00 83.38 149 ILE A CA 1
ATOM 1194 C C . ILE A 1 149 ? 0.144 -17.526 -7.749 1.00 83.38 149 ILE A C 1
ATOM 1196 O O . ILE A 1 149 ? -0.361 -18.130 -8.696 1.00 83.38 149 ILE A O 1
ATOM 1200 N N . LYS A 1 150 ? -0.404 -16.434 -7.214 1.00 87.69 150 LYS A N 1
ATOM 1201 C CA . LYS A 1 150 ? -1.640 -15.779 -7.661 1.00 87.69 150 LYS A CA 1
ATOM 1202 C C . LYS A 1 150 ? -1.441 -14.270 -7.735 1.00 87.69 150 LYS A C 1
ATOM 1204 O O . LYS A 1 150 ? -0.686 -13.724 -6.933 1.00 87.69 150 LYS A O 1
ATOM 1209 N N . ASP A 1 151 ? -2.139 -13.601 -8.644 1.00 86.94 151 ASP A N 1
ATOM 1210 C CA . ASP A 1 151 ? -2.131 -12.142 -8.804 1.00 86.94 151 ASP A CA 1
ATOM 1211 C C . ASP A 1 151 ? -3.490 -11.487 -8.500 1.00 86.94 151 ASP A C 1
ATOM 1213 O O . ASP A 1 151 ? -3.781 -10.379 -8.953 1.00 86.94 151 ASP A O 1
ATOM 1217 N N . ASP A 1 152 ? -4.326 -12.155 -7.700 1.00 85.94 152 ASP A N 1
ATOM 1218 C CA . ASP A 1 152 ? -5.626 -11.628 -7.298 1.00 85.94 152 ASP A CA 1
ATOM 1219 C C . ASP A 1 152 ? -5.533 -10.648 -6.113 1.00 85.94 152 ASP A C 1
ATOM 1221 O O . ASP A 1 152 ? -4.735 -10.796 -5.183 1.00 85.94 152 ASP A O 1
ATOM 1225 N N . ASN A 1 153 ? -6.392 -9.627 -6.146 1.00 86.38 153 ASN A N 1
ATOM 1226 C CA . ASN A 1 153 ? -6.440 -8.571 -5.131 1.00 86.38 153 ASN A CA 1
ATOM 1227 C C . ASN A 1 153 ? -6.870 -9.083 -3.749 1.00 86.38 153 ASN A C 1
ATOM 1229 O O . ASN A 1 153 ? -6.467 -8.512 -2.736 1.00 86.38 153 ASN A O 1
ATOM 1233 N N . ASP A 1 154 ? -7.697 -10.129 -3.710 1.00 86.62 154 ASP A N 1
ATOM 1234 C CA . ASP A 1 154 ? -8.370 -10.582 -2.493 1.00 86.62 154 ASP A CA 1
ATOM 1235 C C . ASP A 1 154 ? -7.434 -11.375 -1.580 1.00 86.62 154 ASP A C 1
ATOM 1237 O O . ASP A 1 154 ? -7.552 -11.292 -0.354 1.00 86.62 154 ASP A O 1
ATOM 1241 N N . THR A 1 155 ? -6.500 -12.129 -2.166 1.00 88.62 155 THR A N 1
ATOM 1242 C CA . THR A 1 155 ? -5.524 -12.952 -1.443 1.00 88.62 155 THR A CA 1
ATOM 1243 C C . THR A 1 155 ? -4.130 -12.336 -1.382 1.00 88.62 155 THR A C 1
ATOM 1245 O O . THR A 1 155 ? -3.283 -12.850 -0.648 1.00 88.62 155 THR A O 1
ATOM 1248 N N . SER A 1 156 ? -3.883 -11.231 -2.095 1.00 91.88 156 SER A N 1
ATOM 1249 C CA . SER A 1 156 ? -2.604 -10.517 -2.068 1.00 91.88 156 SER A CA 1
ATOM 1250 C C . SER A 1 156 ? -2.161 -10.153 -0.645 1.00 91.88 156 SER A C 1
ATOM 1252 O O . SER A 1 156 ? -2.933 -9.652 0.182 1.00 91.88 156 SER A O 1
ATOM 1254 N N . VAL A 1 157 ? -0.869 -10.350 -0.362 1.00 91.44 157 VAL A N 1
ATOM 1255 C CA . VAL A 1 157 ? -0.281 -9.981 0.936 1.00 91.44 157 VAL A CA 1
ATOM 1256 C C . VAL A 1 157 ? -0.322 -8.465 1.126 1.00 91.44 157 VAL A C 1
ATOM 1258 O O . VAL A 1 157 ? -0.716 -7.999 2.199 1.00 91.44 157 VAL A O 1
ATOM 1261 N N . THR A 1 158 ? 0.007 -7.699 0.085 1.00 92.94 158 THR A N 1
ATOM 1262 C CA . THR A 1 158 ? -0.168 -6.242 0.049 1.00 92.94 158 THR A CA 1
ATOM 1263 C C . THR A 1 158 ? -1.541 -5.902 -0.534 1.00 92.94 158 THR A C 1
ATOM 1265 O O . THR A 1 158 ? -1.831 -6.314 -1.659 1.00 92.94 158 THR A O 1
ATOM 1268 N N . PRO A 1 159 ? -2.397 -5.156 0.187 1.00 95.62 159 PRO A N 1
ATOM 1269 C CA . PRO A 1 159 ? -3.673 -4.706 -0.359 1.00 95.62 159 PRO A CA 1
ATOM 1270 C C . PRO A 1 159 ? -3.475 -3.835 -1.603 1.00 95.62 159 PRO A C 1
ATOM 1272 O O . PRO A 1 159 ? -2.568 -3.001 -1.633 1.00 95.62 159 PRO A O 1
ATOM 1275 N N . TYR A 1 160 ? -4.355 -3.978 -2.596 1.00 95.56 160 TYR A N 1
ATOM 1276 C CA . TYR A 1 160 ? -4.398 -3.040 -3.716 1.00 95.56 160 TYR A CA 1
ATOM 1277 C C . TYR A 1 160 ? -4.791 -1.648 -3.214 1.00 95.56 160 TYR A C 1
ATOM 1279 O O . TYR A 1 160 ? -5.842 -1.485 -2.592 1.00 95.56 160 TYR A O 1
ATOM 1287 N N . THR A 1 161 ? -3.982 -0.639 -3.524 1.00 95.69 161 THR A N 1
ATOM 1288 C CA . THR A 1 161 ? -4.272 0.763 -3.214 1.00 95.69 161 THR A CA 1
ATOM 1289 C C . THR A 1 161 ? -4.258 1.591 -4.490 1.00 95.69 161 THR A C 1
ATOM 1291 O O . THR A 1 161 ? -3.424 1.364 -5.362 1.00 95.69 161 THR A O 1
ATOM 1294 N N . TYR A 1 162 ? -5.152 2.575 -4.603 1.00 94.00 162 TYR A N 1
ATOM 1295 C CA . TYR A 1 162 ? -5.144 3.503 -5.740 1.00 94.00 162 TYR A CA 1
ATOM 1296 C C . TYR A 1 162 ? -3.969 4.490 -5.673 1.00 94.00 162 TYR A C 1
ATOM 1298 O O . TYR A 1 162 ? -3.481 4.948 -6.703 1.00 94.00 162 TYR A O 1
ATOM 1306 N N . GLY A 1 163 ? -3.495 4.834 -4.475 1.00 91.62 163 GLY A N 1
ATOM 1307 C CA . GLY A 1 163 ? -2.437 5.819 -4.276 1.00 91.62 163 GLY A CA 1
ATOM 1308 C C . GLY A 1 163 ? -2.727 7.115 -5.037 1.00 91.62 163 GLY A C 1
ATOM 1309 O O . GLY A 1 163 ? -3.805 7.693 -4.922 1.00 91.62 163 GLY A O 1
ATOM 1310 N N . GLN A 1 164 ? -1.770 7.542 -5.864 1.00 88.19 164 GLN A N 1
ATOM 1311 C CA . GLN A 1 164 ? -1.885 8.757 -6.679 1.00 88.19 164 GLN A CA 1
ATOM 1312 C C . GLN A 1 164 ? -2.789 8.621 -7.919 1.00 88.19 164 GLN A C 1
ATOM 1314 O O . GLN A 1 164 ? -3.055 9.633 -8.566 1.00 88.19 164 GLN A O 1
ATOM 1319 N N . LEU A 1 165 ? -3.280 7.420 -8.260 1.00 88.19 165 LEU A N 1
ATOM 1320 C CA . LEU A 1 165 ? -4.326 7.267 -9.286 1.00 88.19 165 LEU A CA 1
ATOM 1321 C C . LEU A 1 165 ? -5.677 7.795 -8.814 1.00 88.19 165 LEU A C 1
ATOM 1323 O O . LEU A 1 165 ? -6.542 8.101 -9.638 1.00 88.19 165 LEU A O 1
ATOM 1327 N N . TYR A 1 166 ? -5.885 7.871 -7.497 1.00 85.44 166 TYR A N 1
ATOM 1328 C CA . TYR A 1 166 ? -7.080 8.500 -6.972 1.00 85.44 166 TYR A CA 1
ATOM 1329 C C . TYR A 1 166 ? -6.976 10.012 -7.174 1.00 85.44 166 TYR A C 1
ATOM 1331 O O . TYR A 1 166 ? -6.362 10.738 -6.394 1.00 85.44 166 TYR A O 1
ATOM 1339 N N . HIS A 1 167 ? -7.583 10.485 -8.253 1.00 75.62 167 HIS A N 1
ATOM 1340 C CA . HIS A 1 167 ? -7.911 11.891 -8.419 1.00 75.62 167 HIS A CA 1
ATOM 1341 C C . HIS A 1 167 ? -9.187 12.170 -7.628 1.00 75.62 167 HIS A C 1
ATOM 1343 O O . HIS A 1 167 ? -10.084 11.330 -7.660 1.00 75.62 167 HIS A O 1
ATOM 1349 N N . ASP A 1 168 ? -9.267 13.312 -6.936 1.00 65.00 168 ASP A N 1
ATOM 1350 C CA . ASP A 1 168 ? -10.430 13.764 -6.152 1.00 65.00 168 ASP A CA 1
ATOM 1351 C C . ASP A 1 168 ? -11.698 13.870 -7.023 1.00 65.00 168 ASP A C 1
ATOM 1353 O O . ASP A 1 168 ? -12.128 14.949 -7.420 1.00 65.00 168 ASP A O 1
ATOM 1357 N N . ARG A 1 169 ? -12.289 12.724 -7.370 1.00 57.88 169 ARG A N 1
ATOM 1358 C CA . ARG A 1 169 ? -13.574 12.612 -8.067 1.00 57.88 169 ARG A CA 1
ATOM 1359 C C . ARG A 1 169 ? -14.738 12.720 -7.083 1.00 57.88 169 ARG A C 1
ATOM 1361 O O . ARG A 1 169 ? -15.835 13.083 -7.487 1.00 57.88 169 ARG A O 1
ATOM 1368 N N . HIS A 1 170 ? -14.471 12.437 -5.806 1.00 63.12 170 HIS A N 1
ATOM 1369 C CA . HIS A 1 170 ? -15.406 12.517 -4.688 1.00 63.12 170 HIS A CA 1
ATOM 1370 C C . HIS A 1 170 ? -14.707 13.167 -3.490 1.00 63.12 170 HIS A C 1
ATOM 1372 O O . HIS A 1 170 ? -13.548 12.851 -3.207 1.00 63.12 170 HIS A O 1
ATOM 1378 N N . GLU A 1 171 ? -15.409 14.066 -2.797 1.00 70.00 171 GLU A N 1
ATOM 1379 C CA . GLU A 1 171 ? -14.864 14.820 -1.658 1.00 70.00 171 GLU A CA 1
ATOM 1380 C C . GLU A 1 171 ? -14.790 13.991 -0.367 1.00 70.00 171 GLU A C 1
ATOM 1382 O O . GLU A 1 171 ? -13.988 14.299 0.517 1.00 70.00 171 GLU A O 1
ATOM 1387 N N . GLU A 1 172 ? -15.610 12.941 -0.238 1.00 90.56 172 GLU A N 1
ATOM 1388 C CA . GLU A 1 172 ? -15.697 12.183 1.007 1.00 90.56 172 GLU A CA 1
ATOM 1389 C C . GLU A 1 172 ? -14.573 11.145 1.137 1.00 90.56 172 GLU A C 1
ATOM 1391 O O . GLU A 1 172 ? -14.343 10.303 0.262 1.00 90.56 172 GLU A O 1
ATOM 1396 N N . ARG A 1 173 ? -13.886 11.215 2.280 1.00 93.50 173 ARG A N 1
ATOM 1397 C CA . ARG A 1 173 ? -12.856 10.277 2.724 1.00 93.50 173 ARG A CA 1
ATOM 1398 C C . ARG A 1 173 ? -13.292 9.656 4.045 1.00 93.50 173 ARG A C 1
ATOM 1400 O O . ARG A 1 173 ? -13.911 10.324 4.870 1.00 93.50 173 ARG A O 1
ATOM 1407 N N . CYS A 1 174 ? -12.893 8.416 4.290 1.00 96.56 174 CYS A N 1
ATOM 1408 C CA . CYS A 1 174 ? -13.073 7.747 5.571 1.00 96.56 174 CYS A CA 1
ATOM 1409 C C . CYS A 1 174 ? -11.734 7.192 6.057 1.00 96.56 174 CYS A C 1
ATOM 1411 O O . CYS A 1 174 ? -11.117 6.366 5.382 1.00 96.56 174 CYS A O 1
ATOM 1413 N N . LEU A 1 175 ? -11.299 7.629 7.240 1.00 97.50 175 LEU A N 1
ATOM 1414 C CA . LEU A 1 175 ? -10.163 7.037 7.932 1.00 97.50 175 LEU A CA 1
ATOM 1415 C C . LEU A 1 175 ? -10.660 5.945 8.875 1.00 97.50 175 LEU A C 1
ATOM 1417 O O . LEU A 1 175 ? -11.499 6.199 9.741 1.00 97.50 175 LEU A O 1
ATOM 1421 N N . VAL A 1 176 ? -10.087 4.753 8.752 1.00 98.25 176 VAL A N 1
ATOM 1422 C CA . VAL A 1 176 ? -10.261 3.661 9.715 1.00 98.25 176 VAL A CA 1
ATOM 1423 C C . VAL A 1 176 ? -8.898 3.302 10.280 1.00 98.25 176 VAL A C 1
ATOM 1425 O O . VAL A 1 176 ? -7.959 3.076 9.524 1.00 98.25 176 VAL A O 1
ATOM 1428 N N . ILE A 1 177 ? -8.775 3.245 11.604 1.00 97.62 177 ILE A N 1
ATOM 1429 C CA . ILE A 1 177 ? -7.544 2.844 12.287 1.00 97.62 177 ILE A CA 1
ATOM 1430 C C . ILE A 1 177 ? -7.845 1.641 13.167 1.00 97.62 177 ILE A C 1
ATOM 1432 O O . ILE A 1 177 ? -8.702 1.708 14.043 1.00 97.62 177 ILE A O 1
ATOM 1436 N N . PHE A 1 178 ? -7.095 0.564 12.981 1.00 98.06 178 PHE A N 1
ATOM 1437 C CA . PHE A 1 178 ? -7.058 -0.565 13.899 1.00 98.06 178 PHE A CA 1
ATOM 1438 C C . PHE A 1 178 ? -5.855 -0.424 14.827 1.00 98.06 178 PHE A C 1
ATOM 1440 O O . PHE A 1 178 ? -4.726 -0.201 14.376 1.00 98.06 178 PHE A O 1
ATOM 1447 N N . PHE A 1 179 ? -6.093 -0.544 16.131 1.00 96.44 179 PHE A N 1
ATOM 1448 C CA . PHE A 1 179 ? -5.018 -0.561 17.120 1.00 96.44 179 PHE A CA 1
ATOM 1449 C C . PHE A 1 179 ? -4.418 -1.964 17.230 1.00 96.44 179 PHE A C 1
ATOM 1451 O O . PHE A 1 179 ? -4.981 -2.935 16.727 1.00 96.44 179 PHE A O 1
ATOM 1458 N N . HIS A 1 180 ? -3.264 -2.068 17.890 1.00 95.69 180 HIS A N 1
ATOM 1459 C CA . HIS A 1 180 ? -2.569 -3.340 18.057 1.00 95.69 180 HIS A CA 1
ATOM 1460 C C . HIS A 1 180 ? -3.460 -4.394 18.741 1.00 95.69 180 HIS A C 1
ATOM 1462 O O . HIS A 1 180 ? -3.821 -4.245 19.911 1.00 95.69 180 HIS A O 1
ATOM 1468 N N . ASP A 1 181 ? -3.780 -5.456 18.000 1.00 96.69 181 ASP A N 1
ATOM 1469 C CA . ASP A 1 181 ? -4.578 -6.607 18.425 1.00 96.69 181 ASP A CA 1
ATOM 1470 C C . ASP A 1 181 ? -4.274 -7.816 17.519 1.00 96.69 181 ASP A C 1
ATOM 1472 O O . ASP A 1 181 ? -3.884 -7.644 16.360 1.00 96.69 181 ASP A O 1
ATOM 1476 N N . L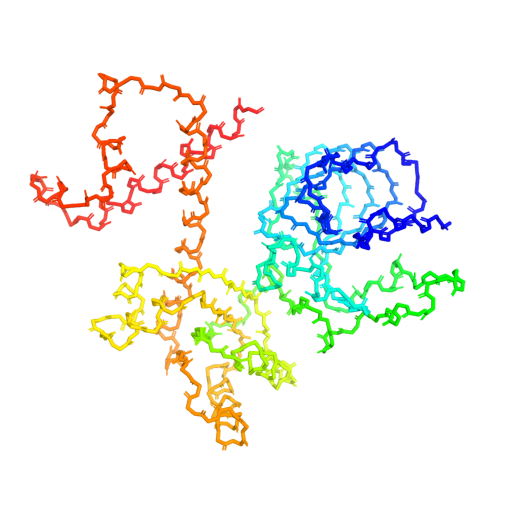EU A 1 182 ? -4.488 -9.038 18.019 1.00 95.56 182 LEU A N 1
ATOM 1477 C CA . LEU A 1 182 ? -4.284 -10.279 17.259 1.00 95.56 182 LEU A CA 1
ATOM 1478 C C . LEU A 1 182 ? -5.179 -10.376 16.011 1.00 95.56 182 LEU A C 1
ATOM 1480 O O . LEU A 1 182 ? -4.812 -11.043 15.047 1.00 95.56 182 LEU A O 1
ATOM 1484 N N . ASN A 1 183 ? -6.335 -9.709 16.017 1.00 97.38 183 ASN A N 1
ATOM 1485 C CA . ASN A 1 183 ? -7.309 -9.739 14.929 1.00 97.38 183 ASN A CA 1
ATOM 1486 C C . ASN A 1 183 ? -7.272 -8.502 14.021 1.00 97.38 183 ASN A C 1
ATOM 1488 O O . ASN A 1 183 ? -8.018 -8.460 13.041 1.00 97.38 183 ASN A O 1
ATOM 1492 N N . ALA A 1 184 ? -6.436 -7.501 14.321 1.00 97.56 184 ALA A N 1
ATOM 1493 C CA . ALA A 1 184 ? -6.417 -6.228 13.599 1.00 97.56 184 ALA A CA 1
ATOM 1494 C C . ALA A 1 184 ? -6.159 -6.409 12.094 1.00 97.56 184 ALA A C 1
ATOM 1496 O O . ALA A 1 184 ? -6.914 -5.888 11.278 1.00 97.56 184 ALA A O 1
ATOM 1497 N N . ASP A 1 185 ? -5.147 -7.202 11.727 1.00 96.88 185 ASP A N 1
ATOM 1498 C CA . ASP A 1 185 ? -4.797 -7.477 10.325 1.00 96.88 185 ASP A CA 1
ATOM 1499 C C . ASP A 1 185 ? -5.944 -8.184 9.580 1.00 96.88 185 ASP A C 1
ATOM 1501 O O . ASP A 1 185 ? -6.381 -7.736 8.520 1.00 96.88 185 ASP A O 1
ATOM 1505 N N . ALA A 1 186 ? -6.503 -9.240 10.181 1.00 97.19 186 ALA A N 1
ATOM 1506 C CA . ALA A 1 186 ? -7.584 -10.014 9.577 1.00 97.19 186 ALA A CA 1
ATOM 1507 C C . ALA A 1 186 ? -8.871 -9.188 9.405 1.00 97.19 186 ALA A C 1
ATOM 1509 O O . ALA A 1 186 ? -9.544 -9.308 8.382 1.00 97.19 186 ALA A O 1
ATOM 1510 N N . CYS A 1 187 ? -9.210 -8.343 10.383 1.00 98.31 187 CYS A N 1
ATOM 1511 C CA . CYS A 1 187 ? -10.366 -7.454 10.298 1.00 98.31 187 CYS A CA 1
ATOM 1512 C C . CYS A 1 187 ? -10.152 -6.342 9.262 1.00 98.31 187 CYS A C 1
ATOM 1514 O O . CYS A 1 187 ? -11.047 -6.087 8.460 1.00 98.31 187 CYS A O 1
ATOM 1516 N N . ALA A 1 188 ? -8.957 -5.743 9.208 1.00 98.31 188 ALA A N 1
ATOM 1517 C CA . ALA A 1 188 ? -8.604 -4.745 8.199 1.00 98.31 188 ALA A CA 1
ATOM 1518 C C . ALA A 1 188 ? -8.751 -5.303 6.775 1.00 98.31 188 ALA A C 1
ATOM 1520 O O . ALA A 1 188 ? -9.380 -4.672 5.928 1.00 98.31 188 ALA A O 1
ATOM 1521 N N . ARG A 1 189 ? -8.243 -6.517 6.521 1.00 97.62 189 ARG A N 1
ATOM 1522 C CA . ARG A 1 189 ? -8.396 -7.202 5.225 1.00 97.62 189 ARG A CA 1
ATOM 1523 C C . ARG A 1 189 ? -9.857 -7.492 4.888 1.00 97.62 189 ARG A C 1
ATOM 1525 O O . ARG A 1 189 ? -10.280 -7.214 3.770 1.00 97.62 189 ARG A O 1
ATOM 1532 N N . ALA A 1 190 ? -10.633 -7.995 5.849 1.00 97.56 190 ALA A N 1
ATOM 1533 C CA . ALA A 1 190 ? -12.057 -8.256 5.648 1.00 97.56 190 ALA A CA 1
ATOM 1534 C C . ALA A 1 190 ? -12.842 -6.968 5.344 1.00 97.56 190 ALA A C 1
ATOM 1536 O O . ALA A 1 190 ? -13.694 -6.961 4.458 1.00 97.56 190 ALA A O 1
ATOM 1537 N N . LEU A 1 191 ? -12.522 -5.862 6.025 1.00 98.38 191 LEU A N 1
ATOM 1538 C CA . LEU A 1 191 ? -13.141 -4.563 5.765 1.00 98.38 191 LEU A CA 1
ATOM 1539 C C . LEU A 1 191 ? -12.823 -4.066 4.351 1.00 98.38 191 LEU A C 1
ATOM 1541 O O . LEU A 1 191 ? -13.726 -3.617 3.653 1.00 98.38 191 LEU A O 1
ATOM 1545 N N . ILE A 1 192 ? -11.568 -4.184 3.906 1.00 97.81 192 ILE A N 1
ATOM 1546 C CA . ILE A 1 192 ? -11.170 -3.832 2.534 1.00 97.81 192 ILE A CA 1
ATOM 1547 C C . ILE A 1 192 ? -11.978 -4.644 1.518 1.00 97.81 192 ILE A C 1
ATOM 1549 O O . ILE A 1 192 ? -12.555 -4.060 0.601 1.00 97.81 192 ILE A O 1
ATOM 1553 N N . GLN A 1 193 ? -12.063 -5.964 1.701 1.00 96.06 193 GLN A N 1
ATOM 1554 C CA . GLN A 1 193 ? -12.815 -6.844 0.804 1.00 96.06 193 GLN A CA 1
ATOM 1555 C C . GLN A 1 193 ? -14.297 -6.456 0.733 1.00 96.06 193 GLN A C 1
ATOM 1557 O O . GLN A 1 193 ? -14.838 -6.339 -0.360 1.00 96.06 193 GLN A O 1
ATOM 1562 N N . MET A 1 194 ? -14.949 -6.202 1.871 1.00 96.50 194 MET A N 1
ATOM 1563 C CA . MET A 1 194 ? -16.367 -5.817 1.900 1.00 96.50 194 MET A CA 1
ATOM 1564 C C . MET A 1 194 ? -16.619 -4.429 1.299 1.00 96.50 194 MET A C 1
ATOM 1566 O O . MET A 1 194 ? -17.572 -4.238 0.550 1.00 96.50 194 MET A O 1
ATOM 1570 N N . THR A 1 195 ? -15.775 -3.445 1.613 1.00 96.50 195 THR A N 1
ATOM 1571 C CA . THR A 1 195 ? -15.990 -2.055 1.186 1.00 96.50 195 THR A CA 1
ATOM 1572 C C . THR A 1 195 ? -15.694 -1.857 -0.299 1.00 96.50 195 THR A C 1
ATOM 1574 O O . THR A 1 195 ? -16.436 -1.151 -0.981 1.00 96.50 195 THR A O 1
ATOM 1577 N N . THR A 1 196 ? -14.669 -2.523 -0.835 1.00 92.25 196 THR A N 1
ATOM 1578 C CA . THR A 1 196 ? -14.250 -2.364 -2.243 1.00 92.25 196 THR A CA 1
ATOM 1579 C C . THR A 1 196 ? -15.089 -3.155 -3.255 1.00 92.25 196 THR A C 1
ATOM 1581 O O . THR A 1 196 ? -14.786 -3.141 -4.447 1.00 92.25 196 THR A O 1
ATOM 1584 N N . GLN A 1 197 ? -16.164 -3.808 -2.798 1.00 89.31 197 GLN A N 1
ATOM 1585 C CA . GLN A 1 197 ? -17.238 -4.333 -3.652 1.00 89.31 197 GLN A CA 1
ATOM 1586 C C . GLN A 1 197 ? -18.221 -3.240 -4.111 1.00 89.31 197 GLN A C 1
ATOM 1588 O O . GLN A 1 197 ? -19.041 -3.485 -4.993 1.00 89.31 197 GLN A O 1
ATOM 1593 N N . SER A 1 198 ? -18.152 -2.051 -3.508 1.00 87.75 198 SER A N 1
ATOM 1594 C CA . SER A 1 198 ? -18.925 -0.863 -3.887 1.00 87.75 198 SER A CA 1
ATOM 1595 C C . SER A 1 198 ? -18.101 0.082 -4.779 1.00 87.75 198 SER A C 1
ATOM 1597 O O . SER A 1 198 ? -17.004 -0.261 -5.214 1.00 87.75 198 SER A O 1
ATOM 1599 N N . GLU A 1 199 ? -18.599 1.296 -5.034 1.00 89.62 199 GLU A N 1
ATOM 1600 C CA . GLU A 1 199 ? -17.821 2.357 -5.700 1.00 89.62 199 GLU A CA 1
ATOM 1601 C C . GLU A 1 199 ? -16.725 2.962 -4.797 1.00 89.62 199 GLU A C 1
ATOM 1603 O O . GLU A 1 199 ? -15.902 3.750 -5.263 1.00 89.62 199 GLU A O 1
ATOM 1608 N N . VAL A 1 200 ? -16.686 2.592 -3.510 1.00 94.12 200 VAL A N 1
ATOM 1609 C CA . VAL A 1 200 ? -15.657 3.035 -2.563 1.00 94.12 200 VAL A CA 1
ATOM 1610 C C . VAL A 1 200 ? -14.341 2.314 -2.834 1.00 94.12 200 VAL A C 1
ATOM 1612 O O . VAL A 1 200 ? -14.274 1.088 -2.927 1.00 94.12 200 VAL A O 1
ATOM 1615 N N . VAL A 1 201 ? -13.256 3.079 -2.884 1.00 94.50 201 VAL A N 1
ATOM 1616 C CA . VAL A 1 201 ? -11.913 2.563 -3.149 1.00 94.50 201 VAL A CA 1
ATOM 1617 C C . VAL A 1 201 ? -10.996 2.717 -1.944 1.00 94.50 201 VAL A C 1
ATOM 1619 O O . VAL A 1 201 ? -11.143 3.640 -1.145 1.00 94.50 201 VAL A O 1
ATOM 1622 N N . LEU A 1 202 ? -10.012 1.822 -1.830 1.00 96.56 202 LEU A N 1
ATOM 1623 C CA . LEU A 1 202 ? -8.905 1.969 -0.888 1.00 96.56 202 LEU A CA 1
ATOM 1624 C C . LEU A 1 202 ? -7.822 2.848 -1.523 1.00 96.56 202 LEU A C 1
ATOM 1626 O O . LEU A 1 202 ? -7.192 2.464 -2.512 1.00 96.56 202 LEU A O 1
ATOM 1630 N N . VAL A 1 203 ? -7.601 4.032 -0.961 1.00 95.31 203 VAL A N 1
ATOM 1631 C CA . VAL A 1 203 ? -6.642 5.007 -1.490 1.00 95.31 203 VAL A CA 1
ATOM 1632 C C . VAL A 1 203 ? -5.237 4.677 -1.032 1.00 95.31 203 VAL A C 1
ATOM 1634 O O . VAL A 1 203 ? -4.335 4.572 -1.854 1.00 95.31 203 VAL A O 1
ATOM 1637 N N . GLN A 1 204 ? -5.037 4.489 0.266 1.00 96.00 204 GLN A N 1
ATOM 1638 C CA . GLN A 1 204 ? -3.734 4.161 0.830 1.00 96.00 204 GLN A CA 1
ATOM 1639 C C . GLN A 1 204 ? -3.883 3.494 2.194 1.00 96.00 204 GLN A C 1
ATOM 1641 O O . GLN A 1 204 ? -4.953 3.499 2.809 1.00 96.00 204 GLN A O 1
ATOM 1646 N N . THR A 1 205 ? -2.783 2.904 2.647 1.00 97.69 205 THR A N 1
ATOM 1647 C CA . THR A 1 205 ? -2.660 2.292 3.965 1.00 97.69 205 THR A CA 1
ATOM 1648 C C . THR A 1 205 ? -1.366 2.745 4.625 1.00 97.69 205 THR A C 1
ATOM 1650 O O . THR A 1 205 ? -0.406 3.126 3.946 1.00 97.69 205 THR A O 1
ATOM 1653 N N . LYS A 1 206 ? -1.312 2.676 5.955 1.00 95.75 206 LYS A N 1
ATOM 1654 C CA . LYS A 1 206 ? -0.065 2.857 6.703 1.00 95.75 206 LYS A CA 1
ATOM 1655 C C . LYS A 1 206 ? -0.059 2.020 7.967 1.00 95.75 206 LYS A C 1
ATOM 1657 O O . LYS A 1 206 ? -1.088 1.856 8.613 1.00 95.75 206 LYS A O 1
ATOM 1662 N N . SER A 1 207 ? 1.120 1.576 8.377 1.00 95.38 207 SER A N 1
ATOM 1663 C CA . SER A 1 207 ? 1.348 1.048 9.713 1.00 95.38 207 SER A CA 1
ATOM 1664 C C . SER A 1 207 ? 2.610 1.624 10.335 1.00 95.38 207 SER A C 1
ATOM 1666 O O . SER A 1 207 ? 3.688 1.602 9.738 1.00 95.38 207 SER A O 1
ATOM 1668 N N . TYR A 1 208 ? 2.467 2.159 11.544 1.00 92.88 208 TYR A N 1
ATOM 1669 C CA . TYR A 1 208 ? 3.560 2.726 12.326 1.00 92.88 208 TYR A CA 1
ATOM 1670 C C . TYR A 1 208 ? 3.196 2.755 13.812 1.00 92.88 208 TYR A C 1
ATOM 1672 O O . TYR A 1 208 ? 2.027 2.642 14.188 1.00 92.88 208 TYR A O 1
ATOM 1680 N N . LYS A 1 209 ? 4.206 2.900 14.674 1.00 91.06 209 LYS A N 1
ATOM 1681 C CA . LYS A 1 209 ? 3.996 3.155 16.101 1.00 91.06 209 LYS A CA 1
ATOM 1682 C C . LYS A 1 209 ? 3.726 4.643 16.303 1.00 91.06 209 LYS A C 1
ATOM 1684 O O . LYS A 1 209 ? 4.593 5.464 16.021 1.00 91.06 209 LYS A O 1
ATOM 1689 N N . MET A 1 210 ? 2.524 4.966 16.763 1.00 88.44 210 MET A N 1
ATOM 1690 C CA . MET A 1 210 ? 2.109 6.336 17.058 1.00 88.44 210 MET A CA 1
ATOM 1691 C C . MET A 1 210 ? 2.670 6.781 18.415 1.00 88.44 210 MET A C 1
ATOM 1693 O O . MET A 1 210 ? 2.716 5.975 19.345 1.00 88.44 210 MET A O 1
ATOM 1697 N N . ASP A 1 211 ? 3.105 8.036 18.523 1.00 80.75 211 ASP A N 1
ATOM 1698 C CA . ASP A 1 211 ? 3.520 8.629 19.799 1.00 80.75 211 ASP A CA 1
ATOM 1699 C C . ASP A 1 211 ? 2.356 9.336 20.514 1.00 80.75 211 ASP A C 1
ATOM 1701 O O . ASP A 1 211 ? 1.283 9.533 19.946 1.00 80.75 211 ASP A O 1
ATOM 1705 N N . GLU A 1 212 ? 2.555 9.691 21.785 1.00 74.75 212 GLU A N 1
ATOM 1706 C CA . GLU A 1 212 ? 1.513 10.305 22.620 1.00 74.75 212 GLU A CA 1
ATOM 1707 C C . GLU A 1 212 ? 1.060 11.678 22.098 1.00 74.75 212 GLU A C 1
ATOM 1709 O O . GLU A 1 212 ? -0.135 11.971 22.124 1.00 74.75 212 GLU A O 1
ATOM 1714 N N . MET A 1 213 ? 1.973 12.491 21.552 1.00 74.19 213 MET A N 1
ATOM 1715 C CA . MET A 1 213 ? 1.631 13.805 20.983 1.00 74.19 213 MET A CA 1
ATOM 1716 C C . MET A 1 213 ? 0.695 13.667 19.773 1.00 74.19 213 MET A C 1
ATOM 1718 O O . MET A 1 213 ? -0.265 14.424 19.619 1.00 74.19 213 MET A O 1
ATOM 1722 N N . SER A 1 214 ? 0.927 12.655 18.938 1.00 77.69 214 SER A N 1
ATOM 1723 C CA . SER A 1 214 ? 0.085 12.344 17.780 1.00 77.69 214 SER A CA 1
ATOM 1724 C C . SER A 1 214 ? -1.324 11.921 18.173 1.00 77.69 214 SER A C 1
ATOM 1726 O O . SER A 1 214 ? -2.280 12.227 17.459 1.00 77.69 214 SER A O 1
ATOM 1728 N N . VAL A 1 215 ? -1.467 11.220 19.303 1.00 81.81 215 VAL A N 1
ATOM 1729 C CA . VAL A 1 215 ? -2.775 10.795 19.819 1.00 81.81 215 VAL A CA 1
ATOM 1730 C C . VAL A 1 215 ? -3.628 12.010 20.138 1.00 81.81 215 VAL A C 1
ATOM 1732 O O . VAL A 1 215 ? -4.770 12.071 19.688 1.00 81.81 215 VAL A O 1
ATOM 1735 N N . GLU A 1 216 ? -3.078 12.979 20.871 1.00 78.44 216 GLU A N 1
ATOM 1736 C CA . GLU A 1 216 ? -3.810 14.192 21.241 1.00 78.44 216 GLU A CA 1
ATOM 1737 C C . GLU A 1 216 ? -4.189 15.011 20.005 1.00 78.44 216 GLU A C 1
ATOM 1739 O O . GLU A 1 216 ? -5.341 15.422 19.855 1.00 78.44 216 GLU A O 1
ATOM 1744 N N . GLY A 1 217 ? -3.250 15.172 19.067 1.00 77.12 217 GLY A N 1
ATOM 1745 C CA . GLY A 1 217 ? -3.495 15.903 17.826 1.00 77.12 217 GLY A CA 1
ATOM 1746 C C . GLY A 1 217 ? -4.564 15.262 16.933 1.00 77.12 217 GLY A C 1
ATOM 1747 O O . GLY A 1 217 ? -5.303 15.982 16.252 1.00 77.12 217 GLY A O 1
ATOM 1748 N N . MET A 1 218 ? -4.667 13.930 16.921 1.00 81.25 218 MET A N 1
ATOM 1749 C CA . MET A 1 218 ? -5.546 13.191 16.008 1.00 81.25 218 MET A CA 1
ATOM 1750 C C . MET A 1 218 ? -6.896 12.802 16.618 1.00 81.25 218 MET A C 1
ATOM 1752 O O . MET A 1 218 ? -7.921 12.881 15.940 1.00 81.25 218 MET A O 1
ATOM 1756 N N . PHE A 1 219 ? -6.907 12.398 17.887 1.00 80.62 219 PHE A N 1
ATOM 1757 C CA . PHE A 1 219 ? -8.091 11.898 18.589 1.00 80.62 219 PHE A CA 1
ATOM 1758 C C . PHE A 1 219 ? -8.598 12.841 19.693 1.00 80.62 219 PHE A C 1
ATOM 1760 O O . PHE A 1 219 ? -9.571 12.515 20.379 1.00 80.62 219 PHE A O 1
ATOM 1767 N N . GLY A 1 220 ? -7.956 13.997 19.883 1.00 73.31 220 GLY A N 1
ATOM 1768 C CA . GLY A 1 220 ? -8.244 14.915 20.982 1.00 73.31 220 GLY A CA 1
ATOM 1769 C C . GLY A 1 220 ? -7.770 14.374 22.334 1.00 73.31 220 GLY A C 1
ATOM 1770 O O . GLY A 1 220 ? -6.978 13.441 22.422 1.00 73.31 220 GLY A O 1
ATOM 1771 N N . THR A 1 221 ? -8.300 14.923 23.426 1.00 67.38 221 THR A N 1
ATOM 1772 C CA . THR A 1 221 ? -7.884 14.597 24.806 1.00 67.38 221 THR A CA 1
ATOM 1773 C C . THR A 1 221 ? -8.381 13.236 25.315 1.00 67.38 221 THR A C 1
ATOM 1775 O O . THR A 1 221 ? -8.329 12.955 26.518 1.00 67.38 221 THR A O 1
ATOM 1778 N N . ASN A 1 222 ? -8.874 12.364 24.428 1.00 74.75 222 ASN A N 1
ATOM 1779 C CA . ASN A 1 222 ? -9.363 11.051 24.819 1.00 74.75 222 ASN A CA 1
ATOM 1780 C C . ASN A 1 222 ? -8.201 10.114 25.189 1.00 74.75 222 ASN A C 1
ATOM 1782 O O . ASN A 1 222 ? -7.596 9.446 24.347 1.00 74.75 222 ASN A O 1
ATOM 1786 N N . ARG A 1 223 ? -7.948 10.014 26.497 1.00 73.12 223 ARG A N 1
ATOM 1787 C CA . ARG A 1 223 ? -6.892 9.176 27.081 1.00 73.12 223 ARG A CA 1
ATOM 1788 C C . ARG A 1 223 ? -7.040 7.681 26.788 1.00 73.12 223 ARG A C 1
ATOM 1790 O O . ARG A 1 223 ? -6.053 6.959 26.925 1.00 73.12 223 ARG A O 1
ATOM 1797 N N . SER A 1 224 ? -8.215 7.196 26.366 1.00 83.06 224 SER A N 1
ATOM 1798 C CA . SER A 1 224 ? -8.374 5.781 26.008 1.00 83.06 224 SER A CA 1
ATOM 1799 C C . SER A 1 224 ? -7.453 5.395 24.848 1.00 83.06 224 SER A C 1
ATOM 1801 O O . SER A 1 224 ? -6.844 4.327 24.877 1.00 83.06 224 SER A O 1
ATOM 1803 N N . TYR A 1 225 ? -7.268 6.281 23.864 1.00 87.06 225 TYR A N 1
ATOM 1804 C CA . TYR A 1 225 ? -6.420 6.000 22.705 1.00 87.06 225 TYR A CA 1
ATOM 1805 C C . TYR A 1 225 ? -4.927 5.986 23.035 1.00 87.06 225 TYR A C 1
ATOM 1807 O O . TYR A 1 225 ? -4.207 5.166 22.469 1.00 87.06 225 TYR A O 1
ATOM 1815 N N . ALA A 1 226 ? -4.474 6.786 24.006 1.00 86.00 226 ALA A N 1
ATOM 1816 C CA . ALA A 1 226 ? -3.079 6.774 24.460 1.00 86.00 226 ALA A CA 1
ATOM 1817 C C . ALA A 1 226 ? -2.667 5.373 24.947 1.00 86.00 226 ALA A C 1
ATOM 1819 O O . ALA A 1 226 ? -1.638 4.830 24.546 1.00 86.00 226 ALA A O 1
ATOM 1820 N N . THR A 1 227 ? -3.535 4.725 25.731 1.00 89.12 227 THR A N 1
ATOM 1821 C CA . THR A 1 227 ? -3.289 3.351 26.197 1.00 89.12 227 THR A CA 1
ATOM 1822 C C . THR A 1 227 ? -3.330 2.306 25.082 1.00 89.12 227 THR A C 1
ATOM 1824 O O . THR A 1 227 ? -2.671 1.274 25.188 1.00 89.12 227 THR A O 1
ATOM 1827 N N . LEU A 1 228 ? -4.087 2.551 24.008 1.00 92.44 228 LEU A N 1
ATOM 1828 C CA . LEU A 1 228 ? -4.188 1.636 22.872 1.00 92.44 228 LEU A CA 1
ATOM 1829 C C . LEU A 1 228 ? -2.962 1.721 21.957 1.00 92.44 228 LEU A C 1
ATOM 1831 O O . LEU A 1 228 ? -2.433 0.678 21.575 1.00 92.44 228 LEU A O 1
ATOM 1835 N N . VAL A 1 229 ? -2.470 2.925 21.647 1.00 90.38 229 VAL A N 1
ATOM 1836 C CA . VAL A 1 229 ? -1.278 3.088 20.791 1.00 90.38 229 VAL A CA 1
ATOM 1837 C C . VAL A 1 229 ? 0.009 2.622 21.469 1.00 90.38 229 VAL A C 1
ATOM 1839 O O . VAL A 1 229 ? 0.936 2.172 20.798 1.00 90.38 229 VAL A O 1
ATOM 1842 N N . ALA A 1 230 ? 0.064 2.657 22.805 1.00 90.06 230 ALA A N 1
ATOM 1843 C CA . ALA A 1 230 ? 1.218 2.175 23.559 1.00 90.06 230 ALA A CA 1
ATOM 1844 C C . ALA A 1 230 ? 1.471 0.667 23.355 1.00 90.06 230 ALA A C 1
ATOM 1846 O O . ALA A 1 230 ? 2.610 0.213 23.486 1.00 90.06 230 ALA A O 1
ATOM 1847 N N . LYS A 1 231 ? 0.430 -0.104 22.997 1.00 93.19 231 LYS A N 1
ATOM 1848 C CA . LYS A 1 231 ? 0.502 -1.564 22.820 1.00 93.19 231 LYS A CA 1
ATOM 1849 C C . LYS A 1 231 ? 1.291 -1.994 21.585 1.00 93.19 231 LYS A C 1
ATOM 1851 O O . LYS A 1 231 ? 1.825 -3.097 21.577 1.00 93.19 231 LYS A O 1
ATOM 1856 N N . GLY A 1 232 ? 1.380 -1.160 20.551 1.00 93.38 232 GLY A N 1
ATOM 1857 C CA . GLY A 1 232 ? 2.063 -1.532 19.316 1.00 93.38 232 GLY A CA 1
ATOM 1858 C C . GLY A 1 232 ? 1.700 -0.650 18.124 1.00 93.38 232 GLY A C 1
ATOM 1859 O O . GLY A 1 232 ? 1.016 0.361 18.285 1.00 93.38 232 GLY A O 1
ATOM 1860 N N . PRO A 1 233 ? 2.174 -1.009 16.919 1.00 94.31 233 PRO A N 1
ATOM 1861 C CA . PRO A 1 233 ? 1.855 -0.261 15.715 1.00 94.31 233 PRO A CA 1
ATOM 1862 C C . PRO A 1 233 ? 0.356 -0.308 15.413 1.00 94.31 233 PRO A C 1
ATOM 1864 O O . PRO A 1 233 ? -0.307 -1.321 15.645 1.00 94.31 233 PRO A O 1
ATOM 1867 N N . VAL A 1 234 ? -0.156 0.792 14.869 1.00 96.38 234 VAL A N 1
ATOM 1868 C CA . VAL A 1 234 ? -1.521 0.884 14.342 1.00 96.38 234 VAL A CA 1
ATOM 1869 C C . VAL A 1 234 ? -1.542 0.514 12.859 1.00 96.38 234 VAL A C 1
ATOM 1871 O O . VAL A 1 234 ? -0.499 0.532 12.202 1.00 96.38 234 VAL A O 1
ATOM 1874 N N . ILE A 1 235 ? -2.719 0.189 12.325 1.00 98.06 235 ILE A N 1
ATOM 1875 C CA . ILE A 1 235 ? -2.974 0.021 10.888 1.00 98.06 235 ILE A CA 1
ATOM 1876 C C . ILE A 1 235 ? -4.035 1.044 10.495 1.00 98.06 235 ILE A C 1
ATOM 1878 O O . ILE A 1 235 ? -5.160 0.965 10.977 1.00 98.06 235 ILE A O 1
ATOM 1882 N N . GLY A 1 236 ? -3.683 2.002 9.645 1.00 97.88 236 GLY A N 1
ATOM 18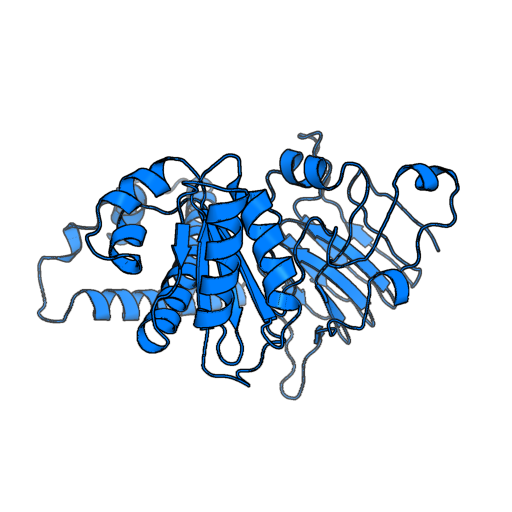83 C CA . GLY A 1 236 ? -4.610 2.977 9.082 1.00 97.88 236 GLY A CA 1
ATOM 1884 C C . GLY A 1 236 ? -4.969 2.641 7.645 1.00 97.88 236 GLY A C 1
ATOM 1885 O O . GLY A 1 236 ? -4.098 2.263 6.858 1.00 97.88 236 GLY A O 1
ATOM 1886 N N . LEU A 1 237 ? -6.246 2.802 7.324 1.00 98.56 237 LEU A N 1
ATOM 1887 C CA . LEU A 1 237 ? -6.836 2.619 6.007 1.00 98.56 237 LEU A CA 1
ATOM 1888 C C . LEU A 1 237 ? -7.535 3.917 5.615 1.00 98.56 237 LEU A C 1
ATOM 1890 O O . LEU A 1 237 ? -8.353 4.432 6.379 1.00 98.56 237 LEU A O 1
ATOM 1894 N N . GLU A 1 238 ? -7.229 4.432 4.430 1.00 97.12 238 GLU A N 1
ATOM 1895 C CA . GLU A 1 238 ? -7.978 5.535 3.840 1.00 97.12 238 GLU A CA 1
ATOM 1896 C C . GLU A 1 238 ? -8.870 5.021 2.717 1.00 97.12 238 GLU A C 1
ATOM 1898 O O . GLU A 1 238 ? -8.381 4.565 1.681 1.00 97.12 238 GLU A O 1
ATOM 1903 N N . PHE A 1 239 ? -10.177 5.142 2.916 1.00 97.06 239 PHE A N 1
ATOM 1904 C CA . PHE A 1 239 ? -11.174 4.895 1.886 1.00 97.06 239 PHE A CA 1
ATOM 1905 C C . PHE A 1 239 ? -11.677 6.211 1.300 1.00 97.06 239 PHE A C 1
ATOM 1907 O O . PHE A 1 239 ? -11.713 7.230 1.991 1.00 97.06 239 PHE A O 1
ATOM 1914 N N . ALA A 1 240 ? -12.090 6.182 0.037 1.00 94.88 240 ALA A N 1
ATOM 1915 C CA . ALA A 1 240 ? -12.667 7.336 -0.636 1.00 94.88 240 ALA A CA 1
ATOM 1916 C C . ALA A 1 240 ? -13.773 6.920 -1.605 1.00 94.88 240 ALA A C 1
ATOM 1918 O O . ALA A 1 240 ? -13.697 5.858 -2.225 1.00 94.88 240 ALA A O 1
ATOM 1919 N N . GLY A 1 241 ? -14.797 7.759 -1.724 1.00 93.12 241 GLY A N 1
ATOM 1920 C CA . GLY A 1 241 ? -15.964 7.513 -2.568 1.00 93.12 241 GLY A CA 1
ATOM 1921 C C . GLY A 1 241 ? -17.233 8.093 -1.954 1.00 93.12 241 GLY A C 1
ATOM 1922 O O . GLY A 1 241 ? -17.238 8.511 -0.794 1.00 93.12 241 GLY A O 1
ATOM 1923 N N . ASN A 1 242 ? -18.314 8.113 -2.732 1.00 91.38 242 ASN A N 1
ATOM 1924 C CA . ASN A 1 242 ? -19.626 8.509 -2.222 1.00 91.38 242 ASN A CA 1
ATOM 1925 C C . ASN A 1 242 ? -20.024 7.617 -1.041 1.00 91.38 242 ASN A C 1
ATOM 1927 O O . ASN A 1 242 ? -19.848 6.399 -1.100 1.00 91.38 242 ASN A O 1
ATOM 1931 N N . ASP A 1 243 ? -20.532 8.234 0.026 1.00 93.81 243 ASP A N 1
ATOM 1932 C CA . ASP A 1 243 ? -20.996 7.559 1.241 1.00 93.81 243 ASP A CA 1
ATOM 1933 C C . ASP A 1 243 ? -19.949 6.649 1.918 1.00 93.81 243 ASP A C 1
ATOM 1935 O O . ASP A 1 243 ? -20.302 5.804 2.750 1.00 93.81 243 ASP A O 1
ATOM 1939 N N . SER A 1 244 ? -18.659 6.822 1.591 1.00 95.25 244 SER A N 1
ATOM 1940 C CA . SER A 1 244 ? -17.547 6.007 2.091 1.00 95.25 244 SER A CA 1
ATOM 1941 C C . SER A 1 244 ? -17.517 5.891 3.613 1.00 95.25 244 SER A C 1
ATOM 1943 O O . SER A 1 244 ? -17.202 4.820 4.130 1.00 95.25 244 SER A O 1
ATOM 1945 N N . ILE A 1 245 ? -17.884 6.943 4.349 1.00 96.50 245 ILE A N 1
ATOM 1946 C CA . ILE A 1 245 ? -17.949 6.906 5.812 1.00 96.50 245 ILE A CA 1
ATOM 1947 C C . ILE A 1 245 ? -19.041 5.944 6.267 1.00 96.50 245 ILE A C 1
ATOM 1949 O O . ILE A 1 245 ? -18.779 5.055 7.079 1.00 96.50 245 ILE A O 1
ATOM 1953 N N . SER A 1 246 ? -20.253 6.095 5.733 1.00 96.75 246 SER A N 1
ATOM 1954 C CA . SER A 1 246 ? -21.395 5.276 6.142 1.00 96.75 246 SER A CA 1
ATOM 1955 C C . SER A 1 246 ? -21.205 3.802 5.764 1.00 96.75 246 SER A C 1
ATOM 1957 O O . SER A 1 246 ? -21.454 2.921 6.589 1.00 96.75 246 SER A O 1
ATOM 1959 N N . ILE A 1 247 ? -20.665 3.530 4.572 1.00 97.38 247 ILE A N 1
ATOM 1960 C CA . ILE A 1 247 ? -20.364 2.178 4.085 1.00 97.38 247 ILE A CA 1
ATOM 1961 C C . ILE A 1 247 ? -19.301 1.523 4.974 1.00 97.38 247 ILE A C 1
ATOM 1963 O O . ILE A 1 247 ? -19.496 0.403 5.452 1.00 97.38 247 ILE A O 1
ATOM 1967 N N . CYS A 1 248 ? -18.202 2.228 5.271 1.00 98.12 248 CYS A N 1
ATOM 1968 C CA . CYS A 1 248 ? -17.166 1.723 6.172 1.00 98.12 248 CYS A CA 1
ATOM 1969 C C . CYS A 1 248 ? -17.714 1.437 7.575 1.00 98.12 248 CYS A C 1
ATOM 1971 O O . CYS A 1 248 ? -17.386 0.402 8.154 1.00 98.12 248 CYS A O 1
ATOM 1973 N N . GLN A 1 249 ? -18.566 2.311 8.120 1.00 98.12 249 GLN A N 1
ATOM 1974 C CA . GLN A 1 249 ? -19.182 2.121 9.436 1.00 98.12 249 GLN A CA 1
ATOM 1975 C C . GLN A 1 249 ? -20.096 0.893 9.475 1.00 98.12 249 GLN A C 1
ATOM 1977 O O . GLN A 1 249 ? -20.003 0.098 10.410 1.00 98.12 249 GLN A O 1
ATOM 1982 N N . GLN A 1 250 ? -20.942 0.700 8.462 1.00 98.06 250 GLN A N 1
ATOM 1983 C CA . GLN A 1 250 ? -21.851 -0.447 8.375 1.00 98.06 250 GLN A CA 1
ATOM 1984 C C . GLN A 1 250 ? -21.091 -1.773 8.224 1.00 98.06 250 GLN A C 1
ATOM 1986 O O . GLN A 1 250 ? -21.361 -2.739 8.949 1.00 98.06 250 GLN A O 1
ATOM 1991 N N . ASN A 1 251 ? -20.098 -1.812 7.331 1.00 98.31 251 ASN A N 1
ATOM 1992 C CA . ASN A 1 251 ? -19.268 -2.997 7.116 1.00 98.31 251 ASN A CA 1
ATOM 1993 C C . ASN A 1 251 ? -18.457 -3.341 8.369 1.00 98.31 251 ASN A C 1
ATOM 1995 O O . ASN A 1 251 ? -18.448 -4.493 8.808 1.00 98.31 251 ASN A O 1
ATOM 1999 N N . LEU A 1 252 ? -17.834 -2.342 9.000 1.00 98.38 252 LEU A N 1
ATOM 2000 C CA . LEU A 1 252 ? -17.078 -2.548 10.230 1.00 98.38 252 LEU A CA 1
ATOM 2001 C C . LEU A 1 252 ? -17.990 -2.992 11.380 1.00 98.38 252 LEU A C 1
ATOM 2003 O O . LEU A 1 252 ? -17.654 -3.940 12.084 1.00 98.38 252 LEU A O 1
ATOM 2007 N N . HIS A 1 253 ? -19.171 -2.392 11.543 1.00 98.19 253 HIS A N 1
ATOM 2008 C CA . HIS A 1 253 ? -20.145 -2.824 12.548 1.00 98.19 253 HIS A CA 1
ATOM 2009 C C . HIS A 1 253 ? -20.530 -4.302 12.378 1.00 98.19 253 HIS A C 1
ATOM 2011 O O . HIS A 1 253 ? -20.560 -5.061 13.351 1.00 98.19 253 HIS A O 1
ATOM 2017 N N . THR A 1 254 ? -20.755 -4.738 11.138 1.00 98.31 254 THR A N 1
ATOM 2018 C CA . THR A 1 254 ? -21.045 -6.143 10.818 1.00 98.31 254 THR A CA 1
ATOM 2019 C C . THR A 1 254 ? -19.886 -7.055 11.225 1.00 98.31 254 THR A C 1
ATOM 2021 O O . THR A 1 254 ? -20.091 -8.064 11.898 1.00 98.31 254 THR A O 1
ATOM 2024 N N . LEU A 1 255 ? -18.648 -6.689 10.891 1.00 98.25 255 LEU A N 1
ATOM 2025 C CA . LEU A 1 255 ? -17.453 -7.461 11.247 1.00 98.25 255 LEU A CA 1
ATOM 2026 C C . LEU A 1 255 ? -17.241 -7.563 12.764 1.00 98.25 255 LEU A C 1
ATOM 2028 O O . LEU A 1 255 ? -16.929 -8.639 13.281 1.00 98.25 255 LEU A O 1
ATOM 2032 N N . LEU A 1 256 ? -17.439 -6.460 13.484 1.00 97.75 256 LEU A N 1
ATOM 2033 C CA . LEU A 1 256 ? -17.253 -6.394 14.932 1.00 97.75 256 LEU A CA 1
ATOM 2034 C C . LEU A 1 256 ? -18.322 -7.181 15.695 1.00 97.75 256 LEU A C 1
ATOM 2036 O O . LEU A 1 256 ? -18.015 -7.790 16.712 1.00 97.75 256 LEU A O 1
ATOM 2040 N N . THR A 1 257 ? -19.565 -7.202 15.217 1.00 97.06 257 THR A N 1
ATOM 2041 C CA . THR A 1 257 ? -20.652 -7.947 15.875 1.00 97.06 257 THR A CA 1
ATOM 2042 C C . THR A 1 257 ? -20.576 -9.450 15.605 1.00 97.06 257 THR A C 1
ATOM 2044 O O . THR A 1 257 ? -20.861 -10.251 16.497 1.00 97.06 257 THR A O 1
ATOM 2047 N 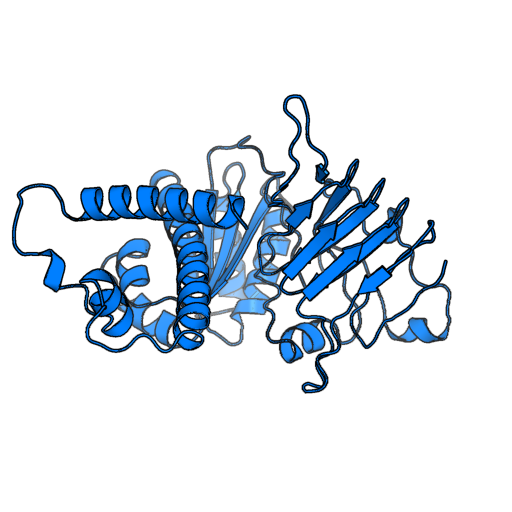N . THR A 1 258 ? -20.146 -9.842 14.403 1.00 96.50 258 THR A N 1
ATOM 2048 C CA . THR A 1 258 ? -20.158 -11.245 13.960 1.00 96.50 258 THR A CA 1
ATOM 2049 C C . THR A 1 258 ? -18.880 -12.017 14.274 1.00 96.50 258 THR A C 1
ATOM 2051 O O . THR A 1 258 ? -18.963 -13.202 14.595 1.00 96.50 258 THR A O 1
ATOM 2054 N N . LYS A 1 259 ? -17.701 -11.389 14.170 1.00 96.88 259 LYS A N 1
ATOM 2055 C CA . LYS A 1 259 ? -16.419 -12.117 14.174 1.00 96.88 259 LYS A CA 1
ATOM 2056 C C . LYS A 1 259 ? -15.334 -11.492 15.047 1.00 96.88 259 LYS A C 1
ATOM 2058 O O . LYS A 1 259 ? -14.582 -12.223 15.684 1.00 96.88 259 LYS A O 1
ATOM 2063 N N . TYR A 1 260 ? -15.247 -10.166 15.090 1.00 96.69 260 TYR A N 1
ATOM 2064 C CA . TYR A 1 260 ? -14.134 -9.440 15.713 1.00 96.69 260 TYR A CA 1
ATOM 2065 C C . TYR A 1 260 ? -14.599 -8.579 16.895 1.00 96.69 260 TYR A C 1
ATOM 2067 O O . TYR A 1 260 ? -14.317 -7.383 16.970 1.00 96.69 260 TYR A O 1
ATOM 2075 N N . GLN A 1 261 ? -15.351 -9.189 17.814 1.00 94.88 261 GLN A N 1
ATOM 2076 C CA . GLN A 1 261 ? -15.920 -8.501 18.975 1.00 94.88 261 GLN A CA 1
ATOM 2077 C C . GLN A 1 261 ? -14.835 -7.832 19.826 1.00 94.88 261 GLN A C 1
ATOM 2079 O O . GLN A 1 261 ? -13.778 -8.408 20.074 1.00 94.88 261 GLN A O 1
ATOM 2084 N N . ASN A 1 262 ? -15.126 -6.619 20.306 1.00 93.12 262 ASN A N 1
ATOM 2085 C CA . ASN A 1 262 ? -14.244 -5.802 21.150 1.00 93.12 262 ASN A CA 1
ATOM 2086 C C . ASN A 1 262 ? -12.903 -5.387 20.515 1.00 93.12 262 ASN A C 1
ATOM 2088 O O . ASN A 1 262 ? -12.026 -4.909 21.234 1.00 93.12 262 ASN A O 1
ATOM 2092 N N . LEU A 1 263 ? -12.732 -5.523 19.194 1.00 96.69 263 LEU A N 1
ATOM 2093 C CA . LEU A 1 263 ? -11.525 -5.061 18.510 1.00 96.69 263 LEU A CA 1
ATOM 2094 C C . LEU A 1 263 ? -11.403 -3.526 18.626 1.00 96.69 263 LEU A C 1
ATOM 2096 O O . LEU A 1 263 ? -12.275 -2.808 18.117 1.00 96.69 263 LEU A O 1
ATOM 2100 N N . PRO A 1 264 ? -10.348 -2.994 19.273 1.00 95.69 264 PRO A N 1
ATOM 2101 C CA . PRO A 1 264 ? -10.150 -1.556 19.379 1.00 95.69 264 PRO A CA 1
ATOM 2102 C C . PRO A 1 264 ? -9.895 -0.946 18.002 1.00 95.69 264 PRO A C 1
ATOM 2104 O O . PRO A 1 264 ? -8.977 -1.342 17.279 1.00 95.69 264 PRO A O 1
ATOM 2107 N N . HIS A 1 265 ? -10.682 0.068 17.668 1.00 96.25 265 HIS A N 1
ATOM 2108 C CA . HIS A 1 265 ? -10.599 0.764 16.395 1.00 96.25 265 HIS A CA 1
ATOM 2109 C C . HIS A 1 265 ? -10.995 2.231 16.553 1.00 96.25 265 HIS A C 1
ATOM 2111 O O . HIS A 1 265 ? -11.572 2.648 17.558 1.00 96.25 265 HIS A O 1
ATOM 2117 N N . PHE A 1 266 ? -10.679 3.004 15.529 1.00 95.88 266 PHE A N 1
ATOM 2118 C CA . PHE A 1 266 ? -11.199 4.333 15.284 1.00 95.88 266 PHE A CA 1
ATOM 2119 C C . PHE A 1 266 ? -11.759 4.364 13.865 1.00 95.88 266 PHE A C 1
ATOM 2121 O O . PHE A 1 266 ? -11.207 3.741 12.959 1.00 95.88 266 PHE A O 1
ATOM 2128 N N . ILE A 1 267 ? -12.843 5.103 13.670 1.00 96.44 267 ILE A N 1
ATOM 2129 C CA . ILE A 1 267 ? -13.432 5.342 12.358 1.00 96.44 267 ILE A CA 1
ATOM 2130 C C . ILE A 1 267 ? -13.941 6.779 12.290 1.00 96.44 267 ILE A C 1
ATOM 2132 O O . ILE A 1 267 ? -14.533 7.276 13.256 1.00 96.44 267 ILE A O 1
ATOM 2136 N N . SER A 1 268 ? -13.708 7.449 11.161 1.00 95.06 268 SER A N 1
ATOM 2137 C CA . SER A 1 268 ? -14.245 8.784 10.903 1.00 95.06 268 SER A CA 1
ATOM 2138 C C . SER A 1 268 ? -15.761 8.821 11.110 1.00 95.06 268 SER A C 1
ATOM 2140 O O . SER A 1 268 ? -16.482 7.889 10.757 1.00 95.06 268 SER A O 1
ATOM 2142 N N . GLN A 1 269 ? -16.241 9.912 11.708 1.00 92.69 269 GLN A N 1
ATOM 2143 C CA . GLN A 1 269 ? -17.652 10.085 12.073 1.00 92.69 269 GLN A CA 1
ATOM 2144 C C . GLN A 1 269 ? -18.399 11.031 11.128 1.00 92.69 269 GLN A C 1
ATOM 2146 O O . GLN A 1 269 ? -19.617 10.952 11.020 1.00 92.69 269 GLN A O 1
ATOM 2151 N N . SER A 1 270 ? -17.683 11.939 10.462 1.00 90.81 270 SER A N 1
ATOM 2152 C CA . SER A 1 270 ? -18.268 12.934 9.565 1.00 90.81 270 SER A CA 1
ATOM 2153 C C . SER A 1 270 ? -17.274 13.371 8.485 1.00 90.81 270 SER A C 1
ATOM 2155 O O . SER A 1 270 ? -16.062 13.328 8.732 1.00 90.81 270 SER A O 1
ATOM 2157 N N . PRO A 1 271 ? -17.755 13.850 7.322 1.00 87.62 271 PRO A N 1
ATOM 2158 C CA . PRO A 1 271 ? -16.889 14.311 6.233 1.00 87.62 271 PRO A CA 1
ATOM 2159 C C . PRO A 1 271 ? -15.942 15.441 6.653 1.00 87.62 271 PRO A C 1
ATOM 2161 O O . PRO A 1 271 ? -14.746 15.391 6.373 1.00 87.62 271 PRO A O 1
ATOM 2164 N N . THR A 1 272 ? -16.453 16.428 7.401 1.00 83.31 272 THR A N 1
ATOM 2165 C CA . THR A 1 272 ? -15.683 17.601 7.844 1.00 83.31 272 THR A CA 1
ATOM 2166 C C . THR A 1 272 ? -14.487 17.215 8.714 1.00 83.31 272 THR A C 1
ATOM 2168 O O . THR A 1 272 ? -13.416 17.798 8.580 1.00 83.31 272 THR A O 1
ATOM 2171 N N . GLY A 1 273 ? -14.650 16.227 9.601 1.00 85.00 273 GLY A N 1
ATOM 2172 C CA . GLY A 1 273 ? -13.562 15.751 10.458 1.00 85.00 273 GLY A CA 1
ATOM 2173 C C . GLY A 1 273 ? -12.617 14.782 9.748 1.00 85.00 273 GLY A C 1
ATOM 2174 O O . GLY A 1 273 ? -11.418 14.782 10.029 1.00 85.00 273 GLY A O 1
ATOM 2175 N N . ALA A 1 274 ? -13.140 13.976 8.821 1.00 89.19 274 ALA A N 1
ATOM 2176 C CA . ALA A 1 274 ? -12.389 12.903 8.182 1.00 89.19 274 ALA A CA 1
ATOM 2177 C C . ALA A 1 274 ? -11.172 13.413 7.408 1.00 89.19 274 ALA A C 1
ATOM 2179 O O . ALA A 1 274 ? -10.087 12.858 7.558 1.00 89.19 274 ALA A O 1
ATOM 2180 N N . ARG A 1 275 ? -11.316 14.506 6.648 1.00 85.88 275 ARG A N 1
ATOM 2181 C CA . ARG A 1 275 ? -10.207 15.069 5.863 1.00 85.88 275 ARG A CA 1
ATOM 2182 C C . ARG A 1 275 ? -9.028 15.475 6.747 1.00 85.88 275 ARG A C 1
ATOM 2184 O O . ARG A 1 275 ? -7.913 15.014 6.540 1.00 85.88 275 ARG A O 1
ATOM 2191 N N . THR A 1 276 ? -9.291 16.249 7.800 1.00 87.12 276 THR A N 1
ATOM 2192 C CA . THR A 1 276 ? -8.256 16.656 8.760 1.00 87.12 276 THR A CA 1
ATOM 2193 C C . THR A 1 276 ? -7.624 15.456 9.469 1.00 87.12 276 THR A C 1
ATOM 2195 O O . THR A 1 276 ? -6.428 15.468 9.746 1.00 87.12 276 THR A O 1
ATOM 2198 N N . GLN A 1 277 ? -8.403 14.416 9.774 1.00 89.12 277 GLN A N 1
ATOM 2199 C CA . GLN A 1 277 ? -7.892 13.194 10.401 1.00 89.12 277 GLN A CA 1
ATOM 2200 C C . GLN A 1 277 ? -6.960 12.418 9.466 1.00 89.12 277 GLN A C 1
ATOM 2202 O O . GLN A 1 277 ? -5.888 12.000 9.900 1.00 89.12 277 GLN A O 1
ATOM 2207 N N . VAL A 1 278 ? -7.342 12.263 8.194 1.00 90.75 278 VAL A N 1
ATOM 2208 C CA . VAL A 1 278 ? -6.502 11.661 7.148 1.00 90.75 278 VAL A CA 1
ATOM 2209 C C . VAL A 1 278 ? -5.195 12.440 7.024 1.00 90.75 278 VAL A C 1
ATOM 2211 O O . VAL A 1 278 ? -4.123 11.853 7.176 1.00 90.75 278 VAL A O 1
ATOM 2214 N N . ASP A 1 279 ? -5.275 13.761 6.844 1.00 87.00 279 ASP A N 1
ATOM 2215 C CA . ASP A 1 279 ? -4.095 14.614 6.688 1.00 87.00 279 ASP A CA 1
ATOM 2216 C C . ASP A 1 279 ? -3.150 14.471 7.885 1.00 87.00 279 ASP A C 1
ATOM 2218 O O . ASP A 1 279 ? -1.954 14.238 7.714 1.00 87.00 279 ASP A O 1
ATOM 2222 N N . LYS A 1 280 ? -3.676 14.532 9.114 1.00 87.00 280 LYS A N 1
ATOM 2223 C CA . LYS A 1 280 ? -2.878 14.359 10.337 1.00 87.00 280 LYS A CA 1
ATOM 2224 C C . LYS A 1 280 ? -2.216 12.982 10.410 1.00 87.00 280 LYS A C 1
ATOM 2226 O O . LYS A 1 280 ? -1.020 12.909 10.692 1.00 87.00 280 LYS A O 1
ATOM 2231 N N . PHE A 1 281 ? -2.957 11.908 10.134 1.00 90.00 281 PHE A N 1
ATOM 2232 C CA . PHE A 1 281 ? -2.442 10.539 10.211 1.00 90.00 281 PHE A CA 1
ATOM 2233 C C . PHE A 1 281 ? -1.286 10.307 9.226 1.00 90.00 281 PHE A C 1
ATOM 2235 O O . PHE A 1 281 ? -0.212 9.841 9.615 1.00 90.00 281 PHE A O 1
ATOM 2242 N N . TYR A 1 282 ? -1.464 10.678 7.955 1.00 85.25 282 TYR A N 1
ATOM 2243 C CA . TYR A 1 282 ? -0.461 10.417 6.920 1.00 85.25 282 TYR A CA 1
ATOM 2244 C C . TYR A 1 282 ? 0.694 11.431 6.923 1.00 85.25 282 TYR A C 1
ATOM 2246 O O . TYR A 1 282 ? 1.837 11.033 6.678 1.00 85.25 282 TYR A O 1
ATOM 2254 N N . ASN A 1 283 ? 0.460 12.703 7.274 1.00 79.44 283 ASN A N 1
ATOM 2255 C CA . ASN A 1 283 ? 1.547 13.681 7.426 1.00 79.44 283 ASN A CA 1
ATOM 2256 C C . ASN A 1 283 ? 2.467 13.315 8.591 1.00 79.44 283 ASN A C 1
ATOM 2258 O O . ASN A 1 283 ? 3.691 13.341 8.439 1.00 79.44 283 ASN A O 1
ATOM 2262 N N . PHE A 1 284 ? 1.902 12.898 9.727 1.00 68.06 284 PHE A N 1
ATOM 2263 C CA . PHE A 1 284 ? 2.705 12.457 10.862 1.00 68.06 284 PHE A CA 1
ATOM 2264 C C . PHE A 1 284 ? 3.528 11.203 10.528 1.00 68.06 284 PHE A C 1
ATOM 2266 O O . PHE A 1 284 ? 4.721 11.129 10.829 1.00 68.06 284 PHE A O 1
ATOM 2273 N N . ALA A 1 285 ? 2.928 10.230 9.838 1.00 58.44 285 ALA A N 1
ATOM 2274 C CA . ALA A 1 285 ? 3.638 9.024 9.423 1.00 58.44 285 ALA A CA 1
ATOM 2275 C C . ALA A 1 285 ? 4.854 9.325 8.527 1.00 58.44 285 ALA A C 1
ATOM 2277 O O . ALA A 1 285 ? 5.896 8.674 8.642 1.00 58.44 285 ALA A O 1
ATOM 2278 N N . ASN A 1 286 ? 4.739 10.322 7.647 1.00 59.97 286 ASN A N 1
ATOM 2279 C CA . ASN A 1 286 ? 5.839 10.764 6.789 1.00 59.97 286 ASN A CA 1
ATOM 2280 C C . ASN A 1 286 ? 6.920 11.524 7.579 1.00 59.97 286 ASN A C 1
ATOM 2282 O O . ASN A 1 286 ? 8.110 11.409 7.280 1.00 59.97 286 ASN A O 1
ATOM 2286 N N . PHE A 1 287 ? 6.527 12.240 8.633 1.00 55.78 287 PHE A N 1
ATOM 2287 C CA . PHE A 1 287 ? 7.434 12.963 9.520 1.00 55.78 287 PHE A CA 1
ATOM 2288 C C . PHE A 1 287 ? 8.315 12.038 10.373 1.00 55.78 287 PHE A C 1
ATOM 2290 O O . PHE A 1 287 ? 9.529 12.238 10.462 1.00 55.78 287 PHE A O 1
ATOM 2297 N N . LEU A 1 288 ? 7.732 10.978 10.946 1.00 51.19 288 LEU A N 1
ATOM 2298 C CA . LEU A 1 288 ? 8.469 9.988 11.740 1.00 51.19 288 LEU A CA 1
ATOM 2299 C C . LEU A 1 288 ? 9.588 9.328 10.914 1.00 51.19 288 LEU A C 1
ATOM 2301 O O . LEU A 1 288 ? 10.696 9.119 11.411 1.00 51.19 288 LEU A O 1
ATOM 2305 N N . PHE A 1 289 ? 9.326 9.070 9.628 1.00 47.31 289 PHE A N 1
ATOM 2306 C CA . PHE A 1 289 ? 10.324 8.556 8.690 1.00 47.31 289 PHE A CA 1
ATOM 2307 C C . PHE A 1 289 ? 11.484 9.544 8.486 1.00 47.31 289 PHE A C 1
ATOM 2309 O O . PHE A 1 289 ? 12.648 9.154 8.576 1.00 47.31 289 PHE A O 1
ATOM 2316 N N . PHE A 1 290 ? 11.182 10.831 8.292 1.00 43.97 290 PHE A N 1
ATOM 2317 C CA . PHE A 1 290 ? 12.195 11.875 8.117 1.00 43.97 290 PHE A CA 1
ATOM 2318 C C . PHE A 1 290 ? 13.114 12.012 9.344 1.00 43.97 290 PHE A C 1
ATOM 2320 O O . PHE A 1 290 ? 14.337 12.087 9.202 1.00 43.97 290 PHE A O 1
ATOM 2327 N N . PHE A 1 291 ? 12.553 11.975 10.557 1.00 42.38 291 PHE A N 1
ATOM 2328 C CA . PHE A 1 291 ? 13.333 12.060 11.797 1.00 42.38 291 PHE A CA 1
ATOM 2329 C C . PHE A 1 291 ? 14.197 10.823 12.048 1.00 42.38 291 PHE A C 1
ATOM 2331 O O . PHE A 1 291 ? 15.353 10.969 12.450 1.00 42.38 291 PHE A O 1
ATOM 2338 N N . LEU A 1 292 ? 13.692 9.618 11.761 1.00 42.22 292 LEU A N 1
ATOM 2339 C CA . LEU A 1 292 ? 14.497 8.395 11.818 1.00 42.22 292 LEU A CA 1
ATOM 2340 C C . LEU A 1 292 ? 15.678 8.451 10.839 1.00 42.22 292 LEU A C 1
ATOM 2342 O O . LEU A 1 292 ? 16.803 8.138 11.231 1.00 42.22 292 LEU A O 1
ATOM 2346 N N . CYS A 1 293 ? 15.460 8.918 9.605 1.00 38.81 293 CYS A N 1
ATOM 2347 C CA . CYS A 1 293 ? 16.536 9.112 8.631 1.00 38.81 293 CYS A CA 1
ATOM 2348 C C . CYS A 1 293 ? 17.587 10.119 9.121 1.00 38.81 293 CYS A C 1
ATOM 2350 O O . CYS A 1 293 ? 18.785 9.862 8.996 1.00 38.81 293 CYS A O 1
ATOM 2352 N N . LYS A 1 294 ? 17.162 11.227 9.742 1.00 38.66 294 LYS A N 1
ATOM 2353 C CA . LYS A 1 294 ? 18.074 12.236 10.301 1.00 38.66 294 LYS A CA 1
ATOM 2354 C C . LYS A 1 294 ? 18.884 11.694 11.483 1.00 38.66 294 LYS A C 1
ATOM 2356 O O . LYS A 1 294 ? 20.087 11.921 11.550 1.00 38.66 294 LYS A O 1
ATOM 2361 N N . LYS A 1 295 ? 18.254 10.942 12.391 1.00 34.66 295 LYS A N 1
ATOM 2362 C CA . LYS A 1 295 ? 18.910 10.363 13.579 1.00 34.66 295 LYS A CA 1
ATOM 2363 C C . LYS A 1 295 ? 19.981 9.330 13.202 1.00 34.66 295 LYS A C 1
ATOM 2365 O O . LYS A 1 295 ? 21.019 9.273 13.850 1.00 34.66 295 LYS A O 1
ATOM 2370 N N . ILE A 1 296 ? 19.758 8.571 12.125 1.00 38.50 296 ILE A N 1
ATOM 2371 C CA . ILE A 1 296 ? 20.754 7.651 11.550 1.00 38.50 296 ILE A CA 1
ATOM 2372 C C . ILE A 1 296 ? 21.934 8.426 10.943 1.00 38.50 296 ILE A C 1
ATOM 2374 O O . ILE A 1 296 ? 23.081 8.050 11.168 1.00 38.50 296 ILE A O 1
ATOM 2378 N N . PHE A 1 297 ? 21.672 9.525 10.227 1.00 31.08 297 PHE A N 1
ATOM 2379 C CA . PHE A 1 297 ? 22.725 10.355 9.629 1.00 31.08 297 PHE A CA 1
ATOM 2380 C C . PHE A 1 297 ? 23.592 11.057 10.688 1.00 31.08 297 PHE A C 1
ATOM 2382 O O . PHE A 1 297 ? 24.815 11.015 10.608 1.00 31.08 297 PHE A O 1
ATOM 2389 N N . PHE A 1 298 ? 22.980 11.617 11.735 1.00 37.00 298 PHE A N 1
ATOM 2390 C CA . PHE A 1 298 ? 23.706 12.301 12.813 1.00 37.00 298 PHE A CA 1
ATOM 2391 C C . PHE A 1 298 ? 24.485 11.368 13.747 1.00 37.00 298 PHE A C 1
ATOM 2393 O O . PHE A 1 298 ? 25.401 11.822 14.419 1.00 37.00 298 PHE A O 1
ATOM 2400 N N . HIS A 1 299 ? 24.168 10.072 13.801 1.00 40.69 299 HIS A N 1
ATOM 2401 C CA . HIS A 1 299 ? 25.021 9.107 14.505 1.00 40.69 299 HIS A CA 1
ATOM 2402 C C . HIS A 1 299 ? 26.288 8.740 13.725 1.00 40.69 299 HIS A C 1
ATOM 2404 O O . HIS A 1 299 ? 27.202 8.162 14.309 1.00 40.69 299 HIS A O 1
ATOM 2410 N N . HIS A 1 300 ? 26.361 9.074 12.434 1.00 35.31 300 HIS A N 1
ATOM 2411 C CA . HIS A 1 300 ? 27.533 8.789 11.614 1.00 35.31 300 HIS A CA 1
ATOM 2412 C C . HIS A 1 300 ? 28.583 9.914 11.639 1.00 35.31 300 HIS A C 1
ATOM 2414 O O . HIS A 1 300 ? 29.758 9.641 11.389 1.00 35.31 300 HIS A O 1
ATOM 2420 N N . ASP A 1 301 ? 28.183 11.130 12.022 1.00 36.91 301 ASP A N 1
ATOM 2421 C CA . ASP A 1 301 ? 29.070 12.274 12.225 1.00 36.91 301 ASP A CA 1
ATOM 2422 C C . ASP A 1 301 ? 29.220 12.559 13.727 1.00 36.91 301 ASP A C 1
ATOM 2424 O O . ASP A 1 301 ? 28.294 13.030 14.384 1.00 36.91 301 ASP A O 1
ATOM 2428 N N . ASN A 1 302 ? 30.404 12.287 14.287 1.00 37.53 302 ASN A N 1
ATOM 2429 C CA . ASN A 1 302 ? 30.772 12.651 15.662 1.00 37.53 302 ASN A CA 1
ATOM 2430 C C . ASN A 1 302 ? 30.802 14.184 15.827 1.00 37.53 302 ASN A C 1
ATOM 2432 O O . ASN A 1 302 ? 31.865 14.805 15.820 1.00 37.53 302 ASN A O 1
ATOM 2436 N N . MET A 1 303 ? 29.638 14.813 15.978 1.00 40.22 303 MET A N 1
ATOM 2437 C CA . MET A 1 303 ? 29.531 16.223 16.339 1.00 40.22 303 MET A CA 1
ATOM 2438 C C . MET A 1 303 ? 29.738 16.373 17.849 1.00 40.22 303 MET A C 1
ATOM 2440 O O . MET A 1 303 ? 28.968 15.860 18.660 1.00 40.22 303 MET A O 1
ATOM 2444 N N . THR A 1 304 ? 30.805 17.067 18.242 1.00 41.12 304 THR A N 1
ATOM 2445 C CA . THR A 1 304 ? 31.071 17.416 19.640 1.00 41.12 304 THR A CA 1
ATOM 2446 C C . THR A 1 304 ? 30.065 18.462 20.135 1.00 41.12 304 THR A C 1
ATOM 2448 O O . THR A 1 304 ? 29.660 19.365 19.401 1.00 41.12 304 THR A O 1
ATOM 2451 N N . ALA A 1 305 ? 29.670 18.352 21.409 1.00 45.44 305 ALA A N 1
ATOM 2452 C CA . ALA A 1 305 ? 28.582 19.109 22.049 1.00 45.44 305 ALA A CA 1
ATOM 2453 C C . ALA A 1 305 ? 28.696 20.651 21.986 1.00 45.44 305 ALA A C 1
ATOM 2455 O O . ALA A 1 305 ? 27.750 21.357 22.331 1.00 45.44 305 ALA A O 1
ATOM 2456 N N . THR A 1 306 ? 29.833 21.192 21.549 1.00 40.69 306 THR A N 1
ATOM 2457 C CA . THR A 1 306 ? 30.103 22.632 21.457 1.00 40.69 306 THR A CA 1
ATOM 2458 C C . THR A 1 306 ? 29.541 23.302 20.200 1.00 40.69 306 THR A C 1
ATOM 2460 O O . THR A 1 306 ? 29.441 24.523 20.191 1.00 40.69 306 THR A O 1
ATOM 2463 N N . ASN A 1 307 ? 29.121 22.541 19.179 1.00 42.31 307 ASN A N 1
ATOM 2464 C CA . ASN A 1 307 ? 28.576 23.083 17.919 1.00 42.31 307 ASN A CA 1
ATOM 2465 C C . ASN A 1 307 ? 27.071 22.824 17.720 1.00 42.31 307 ASN A C 1
ATOM 2467 O O . ASN A 1 307 ? 26.547 23.041 16.630 1.00 42.31 307 ASN A O 1
ATOM 2471 N N . MET A 1 308 ? 26.369 22.359 18.755 1.00 44.09 308 MET A N 1
ATOM 2472 C CA . MET A 1 308 ? 24.936 22.075 18.668 1.00 44.09 308 MET A CA 1
ATOM 2473 C C . MET A 1 308 ? 24.108 23.363 18.684 1.00 44.09 308 MET A C 1
ATOM 2475 O O . MET A 1 308 ? 24.128 24.121 19.660 1.00 44.09 308 MET A O 1
ATOM 2479 N N . THR A 1 309 ? 23.334 23.577 17.622 1.00 50.28 309 THR A N 1
ATOM 2480 C CA . THR A 1 309 ? 22.290 24.605 17.570 1.00 50.28 309 THR A CA 1
ATOM 2481 C C . THR A 1 309 ? 21.183 24.293 18.594 1.00 50.28 309 THR A C 1
ATOM 2483 O O . THR A 1 309 ? 21.069 23.150 19.052 1.00 50.28 309 THR A O 1
ATOM 2486 N N . PRO A 1 310 ? 20.327 25.262 18.975 1.00 44.94 310 PRO A N 1
ATOM 2487 C CA . PRO A 1 310 ? 19.179 24.997 19.852 1.00 44.94 310 PRO A CA 1
ATOM 2488 C C . PRO A 1 310 ? 18.291 23.841 19.354 1.00 44.94 310 PRO A C 1
ATOM 2490 O O . PRO A 1 310 ? 17.783 23.060 20.152 1.00 44.94 310 PRO A O 1
ATOM 2493 N N . ILE A 1 311 ? 18.199 23.660 18.033 1.00 48.41 311 ILE A N 1
ATOM 2494 C CA . ILE A 1 311 ? 17.468 22.565 17.381 1.00 48.41 311 ILE A CA 1
ATOM 2495 C C . ILE A 1 311 ? 18.167 21.213 17.586 1.00 48.41 311 ILE A C 1
ATOM 2497 O O . ILE A 1 311 ? 17.495 20.219 17.846 1.00 48.41 311 ILE A O 1
ATOM 2501 N N . ASP A 1 312 ? 19.501 21.152 17.543 1.00 45.34 312 ASP A N 1
ATOM 2502 C CA . ASP A 1 312 ? 20.248 19.909 17.803 1.00 45.34 312 ASP A CA 1
ATOM 2503 C C . ASP A 1 312 ? 20.082 19.447 19.259 1.00 45.34 312 ASP A C 1
ATOM 2505 O O . ASP A 1 312 ? 20.041 18.246 19.549 1.00 45.34 312 ASP A O 1
ATOM 2509 N N . LYS A 1 313 ? 19.899 20.400 20.182 1.00 44.81 313 LYS A N 1
ATOM 2510 C CA . LYS A 1 313 ? 19.526 20.123 21.576 1.00 44.81 313 LYS A CA 1
ATOM 2511 C C . LYS A 1 313 ? 18.077 19.652 21.699 1.00 44.81 313 LYS A C 1
ATOM 2513 O O . LYS A 1 313 ? 17.807 18.740 22.473 1.00 44.81 313 LYS A O 1
ATOM 2518 N N . LEU A 1 314 ? 17.159 20.196 20.903 1.00 45.00 314 LEU A N 1
ATOM 2519 C CA . LEU A 1 314 ? 15.747 19.793 20.878 1.00 45.00 314 LEU A CA 1
ATOM 2520 C C . LEU A 1 314 ? 15.561 18.360 20.340 1.00 45.00 314 LEU A C 1
ATOM 2522 O O . LEU A 1 314 ? 14.866 17.543 20.938 1.00 45.00 314 LEU A O 1
ATOM 2526 N N . VAL A 1 315 ? 16.255 18.023 19.248 1.00 42.81 315 VAL A N 1
ATOM 2527 C CA . VAL A 1 315 ? 16.223 16.695 18.605 1.00 42.81 315 VAL A CA 1
ATOM 2528 C C . VAL A 1 315 ? 16.908 15.621 19.461 1.00 42.81 315 VAL A C 1
ATOM 2530 O O . VAL A 1 315 ? 16.507 14.455 19.427 1.00 42.81 315 VAL A O 1
ATOM 2533 N N . SER A 1 316 ? 17.930 15.992 20.239 1.00 42.59 316 SER A N 1
ATOM 2534 C CA . SER A 1 316 ? 18.615 15.069 21.154 1.00 42.59 316 SER A CA 1
ATOM 2535 C C . SER A 1 316 ? 17.891 14.891 22.494 1.00 42.59 316 SER A C 1
ATOM 2537 O O . SER A 1 316 ? 17.897 13.780 23.023 1.00 42.59 316 SER A O 1
ATOM 2539 N N . SER A 1 317 ? 17.245 15.936 23.026 1.00 44.81 317 SER A N 1
ATOM 2540 C CA . SER A 1 317 ? 16.539 15.902 24.320 1.00 44.81 317 SER A CA 1
ATOM 2541 C C . SER A 1 317 ? 15.082 15.441 24.236 1.00 44.81 317 SER A C 1
ATOM 2543 O O . SER A 1 317 ? 14.555 14.936 25.225 1.00 44.81 317 SER A O 1
ATOM 2545 N N . GLY A 1 318 ? 14.422 15.603 23.083 1.00 39.75 318 GLY A N 1
ATOM 2546 C CA . GLY A 1 318 ? 13.005 15.273 22.910 1.00 39.75 318 GLY A CA 1
ATOM 2547 C C . GLY A 1 318 ? 12.042 16.169 23.700 1.00 39.75 318 GLY A C 1
ATOM 2548 O O . GLY A 1 318 ? 10.875 15.810 23.837 1.00 39.75 318 GLY A O 1
ATOM 2549 N N . ASN A 1 319 ? 12.504 17.306 24.236 1.00 41.31 319 ASN A N 1
ATOM 2550 C CA . ASN A 1 319 ? 11.708 18.172 25.103 1.00 41.31 319 ASN A CA 1
ATOM 2551 C C . ASN A 1 319 ? 11.330 19.477 24.378 1.00 41.31 319 ASN A C 1
ATOM 2553 O O . ASN A 1 319 ? 12.169 20.344 24.155 1.00 41.31 319 ASN A O 1
ATOM 2557 N N . TYR A 1 320 ? 10.058 19.609 23.993 1.00 42.84 320 TYR A N 1
ATOM 2558 C CA . TYR A 1 320 ? 9.535 20.743 23.213 1.00 42.84 320 TYR A CA 1
ATOM 2559 C C . TYR A 1 320 ? 9.076 21.936 24.080 1.00 42.84 320 TYR A C 1
ATOM 2561 O O . TYR A 1 320 ? 8.536 22.907 23.550 1.00 42.84 320 TYR A O 1
ATOM 2569 N N . GLN A 1 321 ? 9.268 21.892 25.406 1.00 41.06 321 GLN A N 1
ATOM 2570 C CA . GLN A 1 321 ? 8.825 22.970 26.305 1.00 41.06 321 GLN A CA 1
ATOM 2571 C C . GLN A 1 321 ? 9.635 24.274 26.192 1.00 41.06 321 GLN A C 1
ATOM 2573 O O . GLN A 1 321 ? 9.127 25.319 26.592 1.00 41.06 321 GLN A O 1
ATOM 2578 N N . ASP A 1 322 ? 10.818 24.253 25.575 1.00 40.62 322 ASP A N 1
ATOM 2579 C CA . ASP A 1 322 ? 11.695 25.432 25.471 1.00 40.62 322 ASP A CA 1
ATOM 2580 C C . ASP A 1 322 ? 11.238 26.474 24.425 1.00 40.62 322 ASP A C 1
ATOM 2582 O O . ASP A 1 322 ? 11.831 27.542 24.314 1.00 40.62 322 ASP A O 1
ATOM 2586 N N . LEU A 1 323 ? 10.168 26.206 23.664 1.00 41.56 323 LEU A N 1
ATOM 2587 C CA . LEU A 1 323 ? 9.620 27.132 22.657 1.00 41.56 323 LEU A CA 1
ATOM 2588 C C . LEU A 1 323 ? 8.575 28.119 23.211 1.00 41.56 323 LEU A C 1
ATOM 2590 O O . LEU A 1 323 ? 8.045 28.931 22.455 1.00 41.56 323 LEU A O 1
ATOM 2594 N N . LYS A 1 324 ? 8.239 28.056 24.508 1.00 39.28 324 LYS A N 1
ATOM 2595 C CA . LYS A 1 324 ? 7.141 28.854 25.088 1.00 39.28 324 LYS A CA 1
ATOM 2596 C C . LYS A 1 324 ? 7.518 30.248 25.581 1.00 39.28 324 LYS A C 1
ATOM 2598 O O . LYS A 1 324 ? 6.622 30.998 25.963 1.00 39.28 324 LYS A O 1
ATOM 2603 N N . GLU A 1 325 ? 8.788 30.629 25.556 1.00 41.44 325 GLU A N 1
ATOM 2604 C CA . GLU A 1 325 ? 9.203 31.926 26.085 1.00 41.44 325 GLU A CA 1
ATOM 2605 C C . GLU A 1 325 ? 9.747 32.833 24.982 1.00 41.44 325 GLU A C 1
ATOM 2607 O O . GLU A 1 325 ? 10.883 32.694 24.535 1.00 41.44 325 GLU A O 1
ATOM 2612 N N . ASN A 1 326 ? 8.906 33.813 24.639 1.00 39.62 326 ASN A N 1
ATOM 2613 C CA . ASN A 1 326 ? 9.139 35.025 23.849 1.00 39.62 326 ASN A CA 1
ATOM 2614 C C . ASN A 1 326 ? 8.542 35.014 22.430 1.00 39.62 326 ASN A C 1
ATOM 2616 O O . ASN A 1 326 ? 8.853 34.187 21.581 1.00 39.62 326 ASN A O 1
ATOM 2620 N N . ASP A 1 327 ? 7.703 36.025 22.194 1.00 39.12 327 ASP A N 1
ATOM 2621 C CA . ASP A 1 327 ? 7.184 36.494 20.903 1.00 39.12 327 ASP A CA 1
ATOM 2622 C C . ASP A 1 327 ? 5.878 35.869 20.388 1.00 39.12 327 ASP A C 1
ATOM 2624 O O . ASP A 1 327 ? 5.860 35.181 19.366 1.00 39.12 327 ASP A O 1
ATOM 2628 N N . GLY A 1 328 ? 4.770 36.197 21.068 1.00 43.47 328 GLY A N 1
ATOM 2629 C CA . GLY A 1 328 ? 3.627 36.965 20.518 1.00 43.47 328 GLY A CA 1
ATOM 2630 C C . GLY A 1 328 ? 2.913 36.531 19.225 1.00 43.47 328 GLY A C 1
ATOM 2631 O O . GLY A 1 328 ? 2.065 37.276 18.744 1.00 43.47 328 GLY A O 1
ATOM 2632 N N . LEU A 1 329 ? 3.226 35.369 18.663 1.00 40.16 329 LEU A N 1
ATOM 2633 C CA . LEU A 1 329 ? 2.573 34.739 17.513 1.00 40.16 329 LEU A CA 1
ATOM 2634 C C . LEU A 1 329 ? 2.278 33.286 17.887 1.00 40.16 329 LEU A C 1
ATOM 2636 O O . LEU A 1 329 ? 3.103 32.659 18.553 1.00 40.16 329 LEU A O 1
ATOM 2640 N N . ASP A 1 330 ? 1.108 32.783 17.487 1.00 43.72 330 ASP A N 1
ATOM 2641 C CA . ASP A 1 330 ? 0.620 31.460 17.878 1.00 43.72 330 ASP A CA 1
ATOM 2642 C C . ASP A 1 330 ? 1.658 30.384 17.527 1.00 43.72 330 ASP A C 1
ATOM 2644 O O . ASP A 1 330 ? 2.139 30.290 16.394 1.00 43.72 330 ASP A O 1
ATOM 2648 N N . SER A 1 331 ? 2.082 29.627 18.539 1.00 50.78 331 SER A N 1
ATOM 2649 C CA . SER A 1 331 ? 3.247 28.740 18.458 1.00 50.78 331 SER A CA 1
ATOM 2650 C C . SER A 1 331 ? 3.097 27.661 17.385 1.00 50.78 331 SER A C 1
ATOM 2652 O O . SER A 1 331 ? 4.097 27.202 16.840 1.00 50.78 331 SER A O 1
ATOM 2654 N N . GLU A 1 332 ? 1.862 27.289 17.039 1.00 42.62 332 GLU A N 1
ATOM 2655 C CA . GLU A 1 332 ? 1.584 26.301 15.997 1.00 42.62 332 GLU A CA 1
ATOM 2656 C C . GLU A 1 332 ? 1.906 26.831 14.593 1.00 42.62 332 GLU A C 1
ATOM 2658 O O . GLU A 1 332 ? 2.537 26.119 13.814 1.00 42.62 332 GLU A O 1
ATOM 2663 N N . ASP A 1 333 ? 1.596 28.093 14.284 1.00 41.59 333 ASP A N 1
ATOM 2664 C CA . ASP A 1 333 ? 1.856 28.674 12.959 1.00 41.59 333 ASP A CA 1
ATOM 2665 C C . ASP A 1 333 ? 3.356 28.863 12.696 1.00 41.59 333 ASP A C 1
ATOM 2667 O O . ASP A 1 333 ? 3.831 28.614 11.586 1.00 41.59 333 ASP A O 1
ATOM 2671 N N . LYS A 1 334 ? 4.131 29.234 13.727 1.00 45.25 334 LYS A N 1
ATOM 2672 C CA . LYS A 1 334 ? 5.603 29.292 13.646 1.00 45.25 334 LYS A CA 1
ATOM 2673 C C . LYS A 1 334 ? 6.204 27.907 13.425 1.00 45.25 334 LYS A C 1
ATOM 2675 O O . LYS A 1 334 ? 7.067 27.751 12.565 1.00 45.25 334 LYS A O 1
ATOM 2680 N N . ILE A 1 335 ? 5.711 26.901 14.148 1.00 45.28 335 ILE A N 1
ATOM 2681 C CA . ILE A 1 335 ? 6.146 25.510 13.998 1.00 45.28 335 ILE A CA 1
ATOM 2682 C C . ILE A 1 335 ? 5.826 25.000 12.583 1.00 45.28 335 ILE A C 1
ATOM 2684 O O . ILE A 1 335 ? 6.692 24.420 11.933 1.00 45.28 335 ILE A O 1
ATOM 2688 N N . VAL A 1 336 ? 4.626 25.263 12.057 1.00 43.22 336 VAL A N 1
ATOM 2689 C CA . VAL A 1 336 ? 4.211 24.861 10.701 1.00 43.22 336 VAL A CA 1
ATOM 2690 C C . VAL A 1 336 ? 5.009 25.595 9.616 1.00 43.22 336 VAL A C 1
ATOM 2692 O O . VAL A 1 336 ? 5.445 24.966 8.646 1.00 43.22 336 VAL A O 1
ATOM 2695 N N . GLN A 1 337 ? 5.256 26.900 9.766 1.00 43.75 337 GLN A N 1
ATOM 2696 C CA . GLN A 1 337 ? 6.077 27.674 8.826 1.00 43.75 337 GLN A CA 1
ATOM 2697 C C . GLN A 1 337 ? 7.541 27.225 8.834 1.00 43.75 337 GLN A C 1
ATOM 2699 O O . GLN A 1 337 ? 8.122 27.025 7.765 1.00 43.75 337 GLN A O 1
ATOM 2704 N N . GLU A 1 338 ? 8.133 26.999 10.009 1.00 45.69 338 GLU A N 1
ATOM 2705 C CA . GLU A 1 338 ? 9.497 26.475 10.109 1.00 45.69 338 GLU A CA 1
ATOM 2706 C C . GLU A 1 338 ? 9.594 25.030 9.612 1.00 45.69 338 GLU A C 1
ATOM 2708 O O . GLU A 1 338 ? 10.578 24.683 8.957 1.00 45.69 338 GLU A O 1
ATOM 2713 N N . PHE A 1 339 ? 8.568 24.196 9.820 1.00 46.53 339 PHE A N 1
ATOM 2714 C CA . PHE A 1 339 ? 8.516 22.855 9.237 1.00 46.53 339 PHE A CA 1
ATOM 2715 C C . PHE A 1 339 ? 8.449 22.888 7.720 1.00 46.53 339 PHE A C 1
ATOM 2717 O O . PHE A 1 339 ? 9.172 22.135 7.072 1.00 46.53 339 PHE A O 1
ATOM 2724 N N . THR A 1 340 ? 7.634 23.775 7.153 1.00 43.66 340 THR A N 1
ATOM 2725 C CA . THR A 1 340 ? 7.542 23.968 5.701 1.00 43.66 340 THR A CA 1
ATOM 2726 C C . THR A 1 340 ? 8.891 24.427 5.145 1.00 43.66 340 THR A C 1
ATOM 2728 O O . THR A 1 340 ? 9.395 23.852 4.179 1.00 43.66 340 THR A O 1
ATOM 2731 N N . HIS A 1 341 ? 9.547 25.371 5.830 1.00 45.00 341 HIS A N 1
ATOM 2732 C CA . HIS A 1 341 ? 10.879 25.845 5.467 1.00 45.00 341 HIS A CA 1
ATOM 2733 C C . HIS A 1 341 ? 11.946 24.741 5.550 1.00 45.00 341 HIS A C 1
ATOM 2735 O O . HIS A 1 341 ? 12.767 24.612 4.644 1.00 45.00 341 HIS A O 1
ATOM 2741 N N . LEU A 1 342 ? 11.933 23.904 6.593 1.00 43.50 342 LEU A N 1
ATOM 2742 C CA . LEU A 1 342 ? 12.855 22.773 6.739 1.00 43.50 342 LEU A CA 1
ATOM 2743 C C . LEU A 1 342 ? 12.584 21.661 5.723 1.00 43.50 342 LEU A C 1
ATOM 2745 O O . LEU A 1 342 ? 13.541 21.056 5.236 1.00 43.50 342 LEU A O 1
ATOM 2749 N N . LEU A 1 343 ? 11.319 21.411 5.370 1.00 44.22 343 LEU A N 1
ATOM 2750 C CA . LEU A 1 343 ? 10.957 20.481 4.304 1.00 44.22 343 LEU A CA 1
ATOM 2751 C C . LEU A 1 343 ? 11.568 20.950 2.984 1.00 44.22 343 LEU A C 1
ATOM 2753 O O . LEU A 1 343 ? 12.249 20.171 2.319 1.00 44.22 343 LEU A O 1
ATOM 2757 N N . ASP A 1 344 ? 11.397 22.228 2.648 1.00 43.53 344 ASP A N 1
ATOM 2758 C CA . ASP A 1 344 ? 11.920 22.822 1.418 1.00 43.53 344 ASP A CA 1
ATOM 2759 C C . ASP A 1 344 ? 13.448 22.892 1.405 1.00 43.53 344 ASP A C 1
ATOM 2761 O O . ASP A 1 344 ? 14.072 22.589 0.388 1.00 43.53 344 ASP A O 1
ATOM 2765 N N . LYS A 1 345 ? 14.079 23.172 2.547 1.00 40.16 345 LYS A N 1
ATOM 2766 C CA . LYS A 1 345 ? 15.539 23.136 2.686 1.00 40.16 345 LYS A CA 1
ATOM 2767 C C . LYS A 1 345 ? 16.089 21.711 2.585 1.00 40.16 345 LYS A C 1
ATOM 2769 O O . LYS A 1 345 ? 17.161 21.510 2.021 1.00 40.16 345 LYS A O 1
ATOM 2774 N N . SER A 1 346 ? 15.351 20.708 3.073 1.00 37.78 346 SER A N 1
ATOM 2775 C CA . SER A 1 346 ? 15.711 19.298 2.884 1.00 37.78 346 SER A CA 1
ATOM 2776 C C . SER A 1 346 ? 15.574 18.877 1.424 1.00 37.78 346 SER A C 1
ATOM 2778 O O . SER A 1 346 ? 16.487 18.244 0.907 1.00 37.78 346 SER A O 1
ATOM 2780 N N . LYS A 1 347 ? 14.514 19.312 0.724 1.00 41.34 347 LYS A N 1
ATOM 2781 C CA . LYS A 1 347 ? 14.367 19.103 -0.723 1.00 41.34 347 LYS A CA 1
ATOM 2782 C C . LYS A 1 347 ? 15.543 19.729 -1.474 1.00 41.34 347 LYS A C 1
ATOM 2784 O O . LYS A 1 347 ? 16.118 19.081 -2.332 1.00 41.34 347 LYS A O 1
ATOM 2789 N N . GLN A 1 348 ? 15.964 20.943 -1.109 1.00 38.25 348 GLN A N 1
ATOM 2790 C CA . GLN A 1 348 ? 17.133 21.602 -1.708 1.00 38.25 348 GLN A CA 1
ATOM 2791 C C . GLN A 1 348 ? 18.452 20.858 -1.443 1.00 38.25 348 GLN A C 1
ATOM 2793 O O . GLN A 1 348 ? 19.262 20.732 -2.354 1.00 38.25 348 GLN A O 1
ATOM 2798 N N . LEU A 1 349 ? 18.661 20.338 -0.228 1.00 35.97 349 LEU A N 1
ATOM 2799 C CA . LEU A 1 349 ? 19.846 19.540 0.117 1.00 35.97 349 LEU A CA 1
ATOM 2800 C C . LEU A 1 349 ? 19.864 18.176 -0.590 1.00 35.97 349 LEU A C 1
ATOM 2802 O O . LEU A 1 349 ? 20.929 17.727 -0.998 1.00 35.97 349 LEU A O 1
ATOM 2806 N N . PHE A 1 350 ? 18.702 17.544 -0.777 1.00 35.53 350 PHE A N 1
ATOM 2807 C CA . PHE A 1 350 ? 18.565 16.315 -1.566 1.00 35.53 350 PHE A CA 1
ATOM 2808 C C . PHE A 1 350 ? 18.676 16.552 -3.080 1.00 35.53 350 PHE A C 1
ATOM 2810 O O . PHE A 1 350 ? 19.054 15.633 -3.790 1.00 35.53 350 PHE A O 1
ATOM 2817 N N . ASN A 1 351 ? 18.399 17.765 -3.567 1.00 37.66 351 ASN A N 1
ATOM 2818 C CA . ASN A 1 351 ? 18.577 18.153 -4.972 1.00 37.66 351 ASN A CA 1
ATOM 2819 C C . ASN A 1 351 ? 20.028 18.552 -5.319 1.00 37.66 351 ASN A C 1
ATOM 2821 O O . ASN A 1 351 ? 20.323 18.807 -6.485 1.00 37.66 351 ASN A O 1
ATOM 2825 N N . GLY A 1 352 ? 20.909 18.683 -4.318 1.00 34.09 352 GLY A N 1
ATOM 2826 C CA . GLY A 1 352 ? 22.310 19.100 -4.474 1.00 34.09 352 GLY A CA 1
ATOM 2827 C C . GLY A 1 352 ? 23.349 17.988 -4.276 1.00 34.09 352 GLY A C 1
ATOM 2828 O O . GLY A 1 352 ? 24.546 18.277 -4.324 1.00 34.09 352 GLY A O 1
ATOM 2829 N N . LEU A 1 353 ? 22.904 16.753 -4.036 1.00 30.34 353 LEU A N 1
ATOM 2830 C CA . LEU A 1 353 ? 23.698 15.518 -3.962 1.00 30.34 353 LEU A CA 1
ATOM 2831 C C . LEU A 1 353 ? 23.269 14.586 -5.093 1.00 30.34 353 LEU A C 1
ATOM 2833 O O . LEU A 1 353 ? 24.143 13.825 -5.568 1.00 30.34 353 LEU A O 1
#

Secondary structure (DSSP, 8-state):
-----BTTB--B---S-EEEEE----TT---SS-SEEEEEEEEEEEEEEEESEEEEEEEEEEEEEEEESS--EEES-EEEEEEE---B-TTHHHHHHHHT--TT---TT--EETT--TTS-SEEE--TTS-HHHHSPPP--GGGGGG--B--TTT-SSPP--GGG--SSSS-EEEEEE-S-TTHHHHHHHHHHHHTTSS-EEEEEEEE---HHHHHHHHTT-HHHHHHHTTS-EEEEEEESTTHHHHHHHHHHHHHHHT-TT--EEE--SHHHHHHHHHHHHHHHHHHHHHHHHHHHHTTS---GGG--HHHHHHHH--GGGGSSS-SS-HHHHHHHHHHHHHHHHHHHHT--

InterPro domains:
  IPR012945 Tubulin binding cofactor C-like domain [PF07986] (36-114)
  IPR016098 Cyclase-associated protein CAP/septum formation inhibitor MinC, C-terminal [G3DSA:2.160.20.70] (31-166)
  IPR017901 C-CAP/cofactor C-like domain [PS51329] (1-116)
  IPR036850 Nucleoside diphosphate kinase-like domain superfamily [G3DSA:3.30.70.141] (168-289)
  IPR039093 Protein XRP2 [PTHR15440] (36-254)

Sequence (353 aa):
MIVRIVAYSLVLYTEGEQRRLLFPKDRTRDKTICFSIFIRDSTNCVLATVCQQFRTRDCRDTHVYLSCASQPIIESSHNLKFGCLTLNYDNLAEQYKSADISPWNNNWGNIHDFTSVPDGKNYSLLDKAESVFQHLPVPADPSCSHLNIKDDNDTSVTPYTYGQLYHDRHEERCLVIFFHDLNADACARALIQMTTQSEVVLVQTKSYKMDEMSVEGMFGTNRSYATLVAKGPVIGLEFAGNDSISICQQNLHTLLTTKYQNLPHFISQSPTGARTQVDKFYNFANFLFFFLCKKIFFHHDNMTATNMTPIDKLVSSGNYQDLKENDGLDSEDKIVQEFTHLLDKSKQLFNGL

Organism: NCBI:txid392030

pLDDT: mean 75.77, std 21.88, range [30.34, 98.56]